Protein AF-A0A0M0LRF7-F1 (afdb_monomer)

Organism: NCBI:txid1460289

Mean predicted aligned error: 13.5 Å

Secondary structure (DSSP, 8-state):
--PPP---HHHHHHHHHHS-B-TT-PBP---S--GGGHHHHHHHHHHHHHHHT-SHHHHHHSEEE-TTSPEEES-HHHHHHHHTT------SSSPPPPHHHHHHHHHHHHHSTTSTTTTPPPPPS---S--TTTTTTEEE-HHHHHHHHHHHHHHHHHHHTTSTTHHHHHHHHTT-HHHHHHHHHHHHHH--HHHHHHHHHHHHHHHHH-SPSSS---HHHHHHHHHHHHHHHHTS-GGGSPPHHHHHHHHHHHHHH-TTTHHHHHHHHHHS---SHHHHHHHHHHHHHHHHHHHHHHHHHHHHT-TTSHHHHSGGG--TT-HHHHHHHHTT----TTSHHHHHHHHHTTS--------------

Radius of gyration: 31.42 Å; Cα contacts (8 Å, |Δi|>4): 377; chains: 1; bounding box: 63×80×74 Å

Structure (mmCIF, N/CA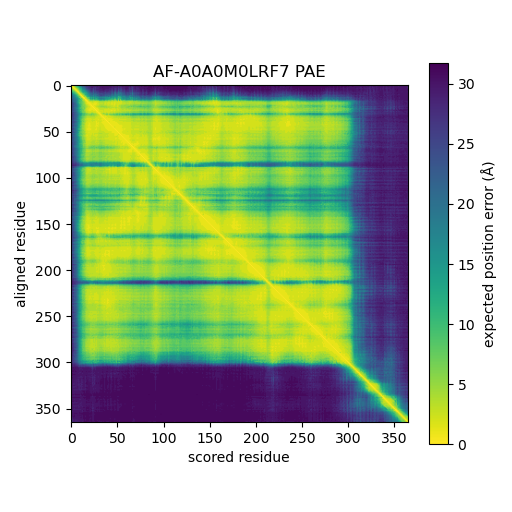/C/O backbone):
data_AF-A0A0M0LRF7-F1
#
_entry.id   AF-A0A0M0LRF7-F1
#
loop_
_atom_site.group_PDB
_atom_site.id
_atom_site.type_symbol
_atom_site.label_atom_id
_atom_site.label_alt_id
_atom_site.label_comp_id
_atom_site.label_asym_id
_atom_site.label_entity_id
_atom_site.label_seq_id
_atom_site.pdbx_PDB_ins_code
_atom_site.Cartn_x
_atom_site.Cartn_y
_atom_site.Cartn_z
_atom_site.occupancy
_atom_site.B_iso_or_equiv
_atom_site.auth_seq_id
_atom_site.auth_comp_id
_atom_site.auth_asym_id
_atom_site.auth_atom_id
_atom_site.pdbx_PDB_model_num
ATOM 1 N N . MET A 1 1 ? -5.390 -47.519 18.489 1.00 36.53 1 MET A N 1
ATOM 2 C CA . MET A 1 1 ? -4.456 -46.490 17.992 1.00 36.53 1 MET A CA 1
ATOM 3 C C . MET A 1 1 ? -5.024 -46.000 16.682 1.00 36.53 1 MET A C 1
ATOM 5 O O . MET A 1 1 ? -4.930 -46.719 15.700 1.00 36.53 1 MET A O 1
ATOM 9 N N . SER A 1 2 ? -5.689 -44.852 16.713 1.00 32.16 2 SER A N 1
ATOM 10 C CA . SER A 1 2 ? -6.205 -44.188 15.519 1.00 32.16 2 SER A CA 1
ATOM 11 C C . SER A 1 2 ? -5.538 -42.824 15.482 1.00 32.16 2 SER A C 1
ATOM 13 O O . SER A 1 2 ? -5.653 -42.061 16.440 1.00 32.16 2 SER A O 1
ATOM 15 N N . THR A 1 3 ? -4.748 -42.586 14.446 1.00 32.81 3 THR A N 1
ATOM 16 C CA . THR A 1 3 ? -4.145 -41.288 14.146 1.00 32.81 3 THR A CA 1
ATOM 17 C C . THR A 1 3 ? -5.253 -40.303 13.770 1.00 32.81 3 THR A C 1
ATOM 19 O O . THR A 1 3 ? -6.158 -40.700 13.036 1.00 32.81 3 THR A O 1
ATOM 22 N N . PRO A 1 4 ? -5.233 -39.056 14.266 1.00 44.09 4 PRO A N 1
ATOM 23 C CA . PRO A 1 4 ? -6.126 -38.028 13.759 1.00 44.09 4 PRO A CA 1
ATOM 24 C C . PRO A 1 4 ? -5.604 -37.571 12.393 1.00 44.09 4 PRO A C 1
ATOM 26 O O . PRO A 1 4 ? -4.437 -37.201 12.271 1.00 44.09 4 PRO A O 1
ATOM 29 N N . ASP A 1 5 ? -6.460 -37.652 11.377 1.00 37.06 5 ASP A N 1
ATOM 30 C CA . ASP A 1 5 ? -6.198 -37.059 10.071 1.00 37.06 5 ASP A CA 1
ATOM 31 C C . ASP A 1 5 ? -6.170 -35.531 10.202 1.00 37.06 5 ASP A C 1
ATOM 33 O O . ASP A 1 5 ? -7.051 -34.908 10.799 1.00 37.06 5 ASP A O 1
ATOM 37 N N . ASP A 1 6 ? -5.092 -34.969 9.671 1.00 44.62 6 ASP A N 1
ATOM 38 C CA . ASP A 1 6 ? -4.677 -33.576 9.735 1.00 44.62 6 ASP A CA 1
ATOM 39 C C . ASP A 1 6 ? -5.496 -32.746 8.727 1.00 44.62 6 ASP A C 1
ATOM 41 O O . ASP A 1 6 ? -5.231 -32.748 7.522 1.00 44.62 6 ASP A O 1
ATOM 45 N N . ASP A 1 7 ? -6.530 -32.051 9.204 1.00 41.06 7 ASP A N 1
ATOM 46 C CA . ASP A 1 7 ? -7.313 -31.080 8.424 1.00 41.06 7 ASP A CA 1
ATOM 47 C C . ASP A 1 7 ? -6.565 -29.731 8.337 1.00 41.06 7 ASP A C 1
ATOM 49 O O . ASP A 1 7 ? -7.013 -28.702 8.840 1.00 41.06 7 ASP A O 1
ATOM 53 N N . SER A 1 8 ? -5.360 -29.730 7.751 1.00 45.16 8 SER A N 1
ATOM 54 C CA . SER A 1 8 ? -4.481 -28.544 7.710 1.00 45.16 8 SER A CA 1
ATOM 55 C C . SER A 1 8 ? -4.704 -27.630 6.492 1.00 45.16 8 SER A C 1
ATOM 57 O O . SER A 1 8 ? -4.116 -26.555 6.400 1.00 45.16 8 SER A O 1
ATOM 59 N N . THR A 1 9 ? -5.558 -28.010 5.536 1.00 40.88 9 THR A N 1
ATOM 60 C CA . THR A 1 9 ? -5.618 -27.331 4.220 1.00 40.88 9 THR A CA 1
ATOM 61 C C . THR A 1 9 ? -6.491 -26.067 4.180 1.00 40.88 9 THR A C 1
ATOM 63 O O . THR A 1 9 ? -6.291 -25.193 3.327 1.00 40.88 9 THR A O 1
ATOM 66 N N . LEU A 1 10 ? -7.431 -25.911 5.119 1.00 36.12 10 LEU A N 1
ATOM 67 C CA . LEU A 1 10 ? -8.274 -24.709 5.231 1.00 36.12 10 LEU A CA 1
ATOM 68 C C . LEU A 1 10 ? -7.557 -23.541 5.927 1.00 36.12 10 LEU A C 1
ATOM 70 O O . LEU A 1 10 ? -7.828 -22.378 5.619 1.00 36.12 10 LEU A O 1
ATOM 74 N N . SER A 1 11 ? -6.618 -23.840 6.824 1.00 44.84 11 SER A N 1
ATOM 75 C CA . SER A 1 11 ? -5.846 -22.852 7.587 1.00 44.84 11 SER A CA 1
ATOM 76 C C . SER A 1 11 ? -4.846 -22.112 6.696 1.00 44.84 11 SER A C 1
ATOM 78 O O . SER A 1 11 ? -4.829 -20.879 6.672 1.00 44.84 11 SER A O 1
ATOM 80 N N . ASP A 1 12 ? -4.088 -22.850 5.881 1.00 42.53 12 ASP A N 1
ATOM 81 C CA . ASP A 1 12 ? -3.026 -22.285 5.040 1.00 42.53 12 ASP A CA 1
ATOM 82 C C . ASP A 1 12 ? -3.573 -21.325 3.972 1.00 42.53 12 ASP A C 1
ATOM 84 O O . ASP A 1 12 ? -3.010 -20.260 3.726 1.00 42.53 12 ASP A O 1
ATOM 88 N N . THR A 1 13 ? -4.748 -21.618 3.401 1.00 53.75 13 THR A N 1
ATOM 89 C CA . THR A 1 13 ? -5.369 -20.760 2.374 1.00 53.75 13 THR A CA 1
ATOM 90 C C . THR A 1 13 ? -5.974 -19.463 2.919 1.00 53.75 13 THR A C 1
ATOM 92 O O . THR A 1 13 ? -6.156 -18.506 2.156 1.00 53.75 13 THR A O 1
ATOM 95 N N . ILE A 1 14 ? -6.317 -19.399 4.210 1.00 55.66 14 ILE A N 1
ATOM 96 C CA . ILE A 1 14 ? -6.789 -18.168 4.864 1.00 55.66 14 ILE A CA 1
ATOM 97 C C . ILE A 1 14 ? -5.596 -17.326 5.331 1.00 55.66 14 ILE A C 1
ATOM 99 O O . ILE A 1 14 ? -5.621 -16.107 5.146 1.00 55.66 14 ILE A O 1
ATOM 103 N N . ILE A 1 15 ? -4.546 -17.961 5.861 1.00 59.47 15 ILE A N 1
ATOM 104 C CA . ILE A 1 15 ? -3.306 -17.298 6.297 1.00 59.47 15 ILE A CA 1
ATOM 105 C C . ILE A 1 15 ? -2.589 -16.656 5.097 1.00 59.47 15 ILE A C 1
ATOM 107 O O . ILE A 1 15 ? -2.239 -15.475 5.150 1.00 59.47 15 ILE A O 1
ATOM 111 N N . ASP A 1 16 ? -2.506 -17.353 3.960 1.00 61.47 16 ASP A N 1
ATOM 112 C CA . ASP A 1 16 ? -1.928 -16.811 2.719 1.00 61.47 16 ASP A CA 1
ATOM 113 C C . ASP A 1 16 ? -2.657 -15.563 2.202 1.00 61.47 16 ASP A C 1
ATOM 115 O O . ASP A 1 16 ? -2.060 -14.690 1.565 1.00 61.47 16 ASP A O 1
ATOM 119 N N . LYS A 1 17 ? -3.964 -15.435 2.471 1.00 78.94 17 LYS A N 1
ATOM 120 C CA . LYS A 1 17 ? -4.739 -14.253 2.058 1.00 78.94 17 LYS A CA 1
ATOM 121 C C . LYS A 1 17 ? -4.426 -13.023 2.897 1.00 78.94 17 LYS A C 1
ATOM 123 O O . LYS A 1 17 ? -4.680 -11.919 2.417 1.00 78.94 17 LYS A O 1
ATOM 128 N N . LEU A 1 18 ? -3.914 -13.202 4.112 1.00 89.75 18 LEU A N 1
ATOM 129 C CA . LEU A 1 18 ? -3.567 -12.112 5.017 1.00 89.75 18 LEU A CA 1
ATOM 130 C C . LEU A 1 18 ? -2.113 -11.667 4.856 1.00 89.75 18 LEU A C 1
ATOM 132 O O . LEU A 1 18 ? -1.822 -10.520 5.153 1.00 89.75 18 LEU A O 1
ATOM 136 N N . ALA A 1 19 ? -1.218 -12.506 4.330 1.00 92.56 19 ALA A N 1
ATOM 137 C CA . ALA A 1 19 ? 0.182 -12.145 4.118 1.00 92.56 19 ALA A CA 1
ATOM 138 C C . ALA A 1 19 ? 0.346 -11.050 3.033 1.00 92.56 19 ALA A C 1
ATOM 140 O O . ALA A 1 19 ? 0.105 -11.311 1.844 1.00 92.56 19 ALA A O 1
ATOM 141 N N . PRO A 1 20 ? 0.784 -9.820 3.381 1.00 94.25 20 PRO A N 1
ATOM 142 C CA . PRO A 1 20 ? 0.866 -8.743 2.404 1.00 94.25 20 PRO A CA 1
ATOM 143 C C . PRO A 1 20 ? 1.934 -8.996 1.339 1.00 94.25 20 PRO A C 1
ATOM 145 O O . PRO A 1 20 ? 3.109 -9.238 1.617 1.00 94.25 20 PRO A O 1
ATOM 148 N N . THR A 1 21 ? 1.511 -8.906 0.080 1.00 94.38 21 THR A N 1
ATOM 149 C CA . THR A 1 21 ? 2.354 -9.116 -1.102 1.00 94.38 21 THR A CA 1
ATOM 150 C C . THR A 1 21 ? 2.146 -8.013 -2.135 1.00 94.38 21 THR A C 1
ATOM 152 O O . THR A 1 21 ? 1.073 -7.400 -2.254 1.00 94.38 21 THR A O 1
ATOM 155 N N . THR A 1 22 ? 3.162 -7.769 -2.957 1.00 89.25 22 THR A N 1
ATOM 156 C CA . THR A 1 22 ? 3.016 -6.915 -4.141 1.00 89.25 22 THR A CA 1
ATOM 157 C C . THR A 1 22 ? 2.097 -7.542 -5.186 1.00 89.25 22 THR A C 1
ATOM 159 O O . THR A 1 22 ? 1.671 -8.689 -5.056 1.00 89.25 22 THR A O 1
ATOM 162 N N . ALA A 1 23 ? 1.746 -6.781 -6.227 1.00 84.88 23 ALA A N 1
ATOM 163 C CA . ALA A 1 23 ? 0.943 -7.303 -7.337 1.00 84.88 23 ALA A CA 1
ATOM 164 C C . ALA A 1 23 ? 1.600 -8.528 -8.003 1.00 84.88 23 ALA A C 1
ATOM 166 O O . ALA A 1 23 ? 0.898 -9.461 -8.375 1.00 84.88 23 ALA A O 1
ATOM 167 N N . ASP A 1 24 ? 2.935 -8.557 -8.039 1.00 82.94 24 ASP A N 1
ATOM 168 C CA . ASP A 1 24 ? 3.738 -9.650 -8.599 1.00 82.94 24 ASP A CA 1
ATOM 169 C C . ASP A 1 24 ? 3.970 -10.810 -7.604 1.00 82.94 24 ASP A C 1
ATOM 171 O O . ASP A 1 24 ? 4.806 -11.676 -7.844 1.00 82.94 24 ASP A O 1
ATOM 175 N N . GLY A 1 25 ? 3.295 -10.808 -6.447 1.00 85.88 25 GLY A N 1
ATOM 176 C CA . GLY A 1 25 ? 3.395 -11.869 -5.439 1.00 85.88 25 GLY A CA 1
ATOM 177 C C . GLY A 1 25 ? 4.657 -11.829 -4.574 1.00 85.88 25 GLY A C 1
ATOM 178 O O . GLY A 1 25 ? 4.902 -12.759 -3.814 1.00 85.88 25 GLY A O 1
ATOM 179 N N 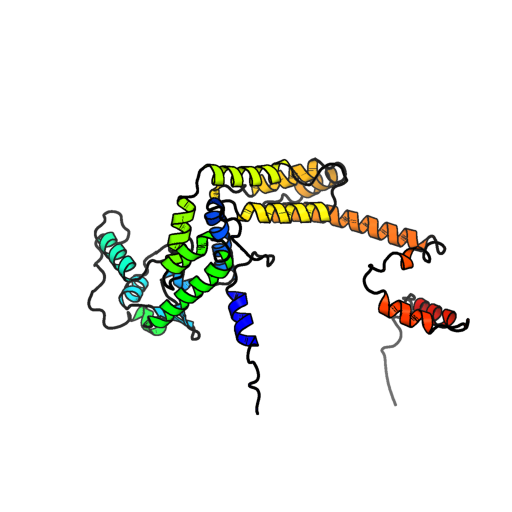. THR A 1 26 ? 5.468 -10.767 -4.643 1.00 89.50 26 THR A N 1
ATOM 180 C CA . THR A 1 26 ? 6.629 -10.637 -3.749 1.00 89.50 26 THR A CA 1
ATOM 181 C C . THR A 1 26 ? 6.152 -10.314 -2.330 1.00 89.50 26 THR A C 1
ATOM 183 O O . THR A 1 26 ? 5.433 -9.323 -2.176 1.00 89.50 26 THR A O 1
ATOM 186 N N . PRO A 1 27 ? 6.560 -11.075 -1.298 1.00 92.06 27 PRO A N 1
ATOM 187 C CA . PRO A 1 27 ? 6.248 -10.747 0.090 1.00 92.06 27 PRO A CA 1
ATOM 188 C C . PRO A 1 27 ? 6.762 -9.361 0.475 1.00 92.06 27 PRO A C 1
ATOM 190 O O . PRO A 1 27 ? 7.884 -8.985 0.125 1.00 92.06 27 PRO A O 1
ATOM 193 N N . LEU A 1 28 ? 5.938 -8.603 1.194 1.00 92.94 28 LEU A N 1
ATOM 194 C CA . LEU A 1 28 ? 6.372 -7.387 1.868 1.00 92.94 28 LEU A CA 1
ATOM 195 C C . LEU A 1 28 ? 6.976 -7.797 3.208 1.00 92.94 28 LEU A C 1
ATOM 197 O O . LEU A 1 28 ? 6.325 -8.477 3.994 1.00 92.94 28 LEU A O 1
ATOM 201 N N . VAL A 1 29 ? 8.229 -7.422 3.450 1.00 91.56 29 VAL A N 1
ATOM 202 C CA . VAL A 1 29 ? 8.936 -7.748 4.691 1.00 91.56 29 VAL A CA 1
ATOM 203 C C . VAL A 1 29 ? 9.775 -6.552 5.111 1.00 91.56 29 VAL A C 1
ATOM 205 O O . VAL A 1 29 ? 10.585 -6.051 4.332 1.00 91.56 29 VAL A O 1
ATOM 208 N N . TRP A 1 30 ? 9.613 -6.132 6.359 1.00 91.88 30 TRP A N 1
ATOM 209 C CA . TRP A 1 30 ? 10.532 -5.231 7.032 1.00 91.88 30 TRP A CA 1
ATOM 210 C C . TRP A 1 30 ? 11.592 -6.070 7.750 1.00 91.88 30 TRP A C 1
ATOM 212 O O . TRP A 1 30 ? 11.313 -6.692 8.768 1.00 91.88 30 TRP A O 1
ATOM 222 N N . SER A 1 31 ? 12.796 -6.148 7.179 1.00 81.88 31 SER A N 1
ATOM 223 C CA . SER A 1 31 ? 13.903 -6.965 7.713 1.00 81.88 31 SER A CA 1
ATOM 224 C C . SER A 1 31 ? 15.150 -6.161 8.074 1.00 81.88 31 SER A C 1
ATOM 226 O O . SER A 1 31 ? 16.167 -6.734 8.440 1.00 81.88 31 SER A O 1
ATOM 228 N N . SER A 1 32 ? 15.129 -4.848 7.862 1.00 80.00 32 SER A N 1
ATOM 229 C CA . SER A 1 32 ? 16.321 -3.999 7.929 1.00 80.00 32 SER A CA 1
ATOM 230 C C . SER A 1 32 ? 16.484 -3.251 9.249 1.00 80.00 32 SER A C 1
ATOM 232 O O . SER A 1 32 ? 17.459 -2.518 9.370 1.00 80.00 32 SER A O 1
ATOM 234 N N . ASP A 1 33 ? 15.479 -3.285 10.133 1.00 83.50 33 ASP A N 1
ATOM 235 C CA . ASP A 1 33 ? 15.333 -2.427 11.327 1.00 83.50 33 ASP A CA 1
ATOM 236 C C . ASP A 1 33 ? 15.383 -0.901 11.064 1.00 83.50 33 ASP A C 1
ATOM 238 O O . ASP A 1 33 ? 15.134 -0.094 11.952 1.00 83.50 33 ASP A O 1
ATOM 242 N N . ASN A 1 34 ? 15.632 -0.471 9.824 1.00 90.31 34 ASN A N 1
ATOM 243 C CA . ASN A 1 34 ? 15.572 0.926 9.415 1.00 90.31 34 ASN A CA 1
ATOM 244 C C . ASN A 1 34 ? 14.121 1.443 9.430 1.00 90.31 34 ASN A C 1
ATOM 246 O O . ASN A 1 34 ? 13.292 1.047 8.602 1.00 90.31 34 ASN A O 1
ATOM 250 N N . GLU A 1 35 ? 13.838 2.364 10.350 1.00 91.69 35 GLU A N 1
ATOM 251 C CA . GLU A 1 35 ? 12.526 2.990 10.550 1.00 91.69 35 GLU A CA 1
ATOM 252 C C . GLU A 1 35 ? 12.068 3.816 9.340 1.00 91.69 35 GLU A C 1
ATOM 254 O O . GLU A 1 35 ? 10.870 3.936 9.090 1.00 91.69 35 GLU A O 1
ATOM 259 N N . ALA A 1 36 ? 12.997 4.347 8.535 1.00 93.25 36 ALA A N 1
ATOM 260 C CA . ALA A 1 36 ? 12.664 5.126 7.343 1.00 93.25 36 ALA A CA 1
ATOM 261 C C . ALA A 1 36 ? 11.994 4.282 6.241 1.00 93.25 36 ALA A C 1
ATOM 263 O O . ALA A 1 36 ? 11.383 4.849 5.336 1.00 93.25 36 ALA A O 1
ATOM 264 N N . HIS A 1 37 ? 12.061 2.946 6.323 1.00 94.00 37 HIS A N 1
ATOM 265 C CA . HIS A 1 37 ? 11.329 2.049 5.423 1.00 94.00 37 HIS A CA 1
ATOM 266 C C . HIS A 1 37 ? 9.840 1.915 5.771 1.00 94.00 37 HIS A C 1
ATOM 268 O O . HIS A 1 37 ? 9.049 1.534 4.906 1.00 94.00 37 HIS A O 1
ATOM 274 N N . LEU A 1 38 ? 9.445 2.204 7.018 1.00 94.00 38 LEU A N 1
ATOM 275 C CA . LEU A 1 38 ? 8.108 1.894 7.529 1.00 94.00 38 LEU A CA 1
ATOM 276 C C . LEU A 1 38 ? 7.002 2.603 6.745 1.00 94.00 38 LEU A C 1
ATOM 278 O O . LEU A 1 38 ? 6.048 1.949 6.336 1.00 94.00 38 LEU A O 1
ATOM 282 N N . ASP A 1 39 ? 7.143 3.902 6.470 1.00 93.25 39 ASP A N 1
ATOM 283 C CA . ASP A 1 39 ? 6.139 4.666 5.713 1.00 93.25 39 ASP A CA 1
ATOM 284 C C . ASP A 1 39 ? 5.938 4.106 4.295 1.00 93.25 39 ASP A C 1
ATOM 286 O O . ASP A 1 39 ? 4.805 3.953 3.831 1.00 93.25 39 ASP A O 1
ATOM 290 N N . GLY A 1 40 ? 7.033 3.754 3.613 1.00 94.00 40 GLY A N 1
ATOM 291 C CA . GLY A 1 40 ? 6.978 3.148 2.283 1.00 94.00 40 GLY A CA 1
ATOM 292 C C . GLY A 1 40 ? 6.300 1.775 2.293 1.00 94.00 40 GLY A C 1
ATOM 293 O O . GLY A 1 40 ? 5.434 1.502 1.457 1.00 94.00 40 GLY A O 1
ATOM 294 N N . LEU A 1 41 ? 6.645 0.928 3.266 1.00 95.12 41 LEU A N 1
ATOM 295 C CA . LEU A 1 41 ? 6.069 -0.410 3.410 1.00 95.12 41 LEU A CA 1
ATOM 296 C C . LEU A 1 41 ? 4.595 -0.365 3.818 1.00 95.12 41 LEU A C 1
ATOM 298 O O . LEU A 1 41 ? 3.787 -1.094 3.244 1.00 95.12 41 LEU A O 1
ATOM 302 N N . LEU A 1 42 ? 4.216 0.516 4.748 1.00 95.69 42 LEU A N 1
ATOM 303 C CA . LEU A 1 42 ? 2.822 0.734 5.138 1.00 95.69 42 LEU A CA 1
ATOM 304 C C . LEU A 1 42 ? 1.974 1.148 3.934 1.00 95.69 42 LEU A C 1
ATOM 306 O O . LEU A 1 42 ? 0.877 0.619 3.754 1.00 95.69 42 LEU A O 1
ATOM 310 N N . PHE A 1 43 ? 2.486 2.030 3.074 1.00 95.12 43 PHE A N 1
ATOM 311 C CA . PHE A 1 43 ? 1.799 2.398 1.837 1.00 95.12 43 PHE A CA 1
ATOM 312 C C . PHE A 1 43 ? 1.539 1.181 0.928 1.00 95.12 43 PHE A C 1
ATOM 314 O O . PHE A 1 43 ? 0.426 0.992 0.427 1.00 95.12 43 PHE A O 1
ATOM 321 N N . GLU A 1 44 ? 2.529 0.301 0.750 1.00 95.06 44 GLU A N 1
ATOM 322 C CA . GLU A 1 44 ? 2.366 -0.919 -0.056 1.00 95.06 44 GLU A CA 1
ATOM 323 C C . GLU A 1 44 ? 1.397 -1.930 0.578 1.00 95.06 44 GLU A C 1
ATOM 325 O O . GLU A 1 44 ? 0.589 -2.540 -0.133 1.00 95.06 44 GLU A O 1
ATOM 330 N N . VAL A 1 45 ? 1.407 -2.062 1.908 1.00 95.94 45 VAL A N 1
ATOM 331 C CA . VAL A 1 45 ? 0.424 -2.857 2.663 1.00 95.94 45 VAL A CA 1
ATOM 332 C C . VAL A 1 45 ? -0.993 -2.311 2.446 1.00 95.94 45 VAL A C 1
ATOM 334 O O . VAL A 1 45 ? -1.912 -3.071 2.134 1.00 95.94 45 VAL A O 1
ATOM 337 N N . GLY A 1 46 ? -1.175 -0.989 2.493 1.00 95.12 46 GLY A N 1
ATOM 338 C CA . GLY A 1 46 ? -2.453 -0.341 2.189 1.00 95.12 46 GLY A CA 1
ATOM 339 C C . GLY A 1 46 ? -2.957 -0.655 0.775 1.00 95.12 46 GLY A C 1
ATOM 340 O O . GLY A 1 46 ? -4.139 -0.964 0.580 1.00 95.12 46 GLY A O 1
ATOM 341 N N . LYS A 1 47 ? -2.064 -0.660 -0.227 1.00 94.62 47 LYS A N 1
ATOM 342 C CA . LYS A 1 47 ? -2.400 -1.083 -1.601 1.00 94.62 47 LYS A CA 1
ATOM 343 C C . LYS A 1 47 ? -2.787 -2.557 -1.675 1.00 94.62 47 LYS A C 1
ATOM 345 O O . LYS A 1 47 ? -3.693 -2.902 -2.435 1.00 94.62 47 LYS A O 1
ATOM 350 N N . PHE A 1 48 ? -2.123 -3.427 -0.916 1.00 95.56 48 PHE A N 1
ATOM 351 C CA . PHE A 1 48 ? -2.489 -4.839 -0.818 1.00 95.56 48 PHE A CA 1
ATOM 352 C C . PHE A 1 48 ? -3.901 -5.021 -0.243 1.00 95.56 48 PHE A C 1
ATOM 354 O O . PHE A 1 48 ? -4.720 -5.692 -0.874 1.00 95.56 48 PHE A O 1
ATOM 361 N N . TYR A 1 49 ? -4.235 -4.353 0.864 1.00 95.69 49 TYR A N 1
ATOM 362 C CA . TYR A 1 49 ? -5.579 -4.420 1.451 1.00 95.69 49 TYR A CA 1
ATOM 363 C C . TYR A 1 49 ? -6.660 -3.925 0.494 1.00 95.69 49 TYR A C 1
ATOM 365 O O . TYR A 1 49 ? -7.682 -4.590 0.336 1.00 95.69 49 TYR A O 1
ATOM 373 N N . LYS A 1 50 ? -6.409 -2.819 -0.220 1.00 93.44 50 LYS A N 1
ATOM 374 C CA . LYS A 1 50 ? -7.318 -2.307 -1.261 1.00 93.44 50 LYS A CA 1
ATOM 375 C C . LYS A 1 50 ? -7.510 -3.325 -2.396 1.00 93.44 50 LYS A C 1
ATOM 377 O O . LYS A 1 50 ? -8.643 -3.617 -2.760 1.00 93.44 50 LYS A O 1
ATOM 382 N N . ARG A 1 51 ? -6.426 -3.922 -2.911 1.00 93.00 51 ARG A N 1
ATOM 383 C CA . ARG A 1 51 ? -6.462 -4.953 -3.974 1.00 93.00 51 ARG A CA 1
ATOM 384 C C . ARG A 1 51 ? -7.231 -6.211 -3.575 1.00 93.00 51 ARG A C 1
ATOM 386 O O . ARG A 1 51 ? -7.867 -6.824 -4.424 1.00 93.00 51 ARG A O 1
ATOM 393 N N . LYS A 1 52 ? -7.123 -6.625 -2.313 1.00 91.88 52 LYS A N 1
ATOM 394 C CA . LYS A 1 52 ? -7.761 -7.843 -1.795 1.00 91.88 52 LYS A CA 1
ATOM 395 C C . LYS A 1 52 ? -9.134 -7.591 -1.162 1.00 91.88 52 LYS A C 1
ATOM 397 O O . LYS A 1 52 ? -9.800 -8.553 -0.800 1.00 91.88 52 LYS A O 1
ATOM 402 N N . GLY A 1 53 ? -9.559 -6.333 -1.031 1.00 90.44 53 GLY A N 1
ATOM 403 C CA . GLY A 1 53 ? -10.811 -5.969 -0.364 1.00 90.44 53 GLY A CA 1
ATOM 404 C C . GLY A 1 53 ? -10.808 -6.227 1.148 1.00 90.44 53 GLY A C 1
ATOM 405 O O . GLY A 1 53 ? -11.874 -6.353 1.742 1.00 90.44 53 GLY A O 1
ATOM 406 N N . LEU A 1 54 ? -9.633 -6.305 1.778 1.00 93.12 54 LEU A N 1
ATOM 407 C CA . LEU A 1 54 ? -9.485 -6.631 3.200 1.00 93.12 54 LEU A CA 1
ATOM 408 C C . LEU A 1 54 ? -9.661 -5.393 4.079 1.00 93.12 54 LEU A C 1
ATOM 410 O O . LEU A 1 54 ? -9.249 -4.298 3.682 1.00 93.12 54 LEU A O 1
ATOM 414 N N . PHE A 1 55 ? -10.257 -5.573 5.262 1.00 95.06 55 PHE A N 1
ATOM 415 C CA . PHE A 1 55 ? -10.373 -4.565 6.328 1.00 95.06 55 PHE A CA 1
ATOM 416 C C . PHE A 1 55 ? -11.033 -3.237 5.905 1.00 95.06 55 PHE A C 1
ATOM 418 O O . PHE A 1 55 ? -10.951 -2.233 6.608 1.00 95.06 55 PHE A O 1
ATOM 425 N N . GLN A 1 56 ? -11.702 -3.188 4.746 1.00 93.06 56 GLN A N 1
ATOM 426 C CA . GLN A 1 56 ? -12.236 -1.937 4.192 1.00 93.06 56 GLN A CA 1
ATOM 427 C C . GLN A 1 56 ? -13.323 -1.342 5.089 1.00 93.06 56 GLN A C 1
ATOM 429 O O . GLN A 1 56 ? -13.373 -0.128 5.277 1.00 93.06 56 GLN A O 1
ATOM 434 N N . ALA A 1 57 ? -14.188 -2.195 5.639 1.00 93.00 57 ALA A N 1
ATOM 435 C CA . ALA A 1 57 ? -15.209 -1.782 6.590 1.00 93.00 57 ALA A CA 1
ATOM 436 C C . ALA A 1 57 ? -14.597 -1.348 7.928 1.00 93.00 57 ALA A C 1
ATOM 438 O O . ALA A 1 57 ? -15.026 -0.339 8.484 1.00 93.00 57 ALA A O 1
ATOM 439 N N . PHE A 1 58 ? -13.548 -2.043 8.374 1.00 95.12 58 PHE A N 1
ATOM 440 C CA . PHE A 1 58 ? -12.834 -1.723 9.604 1.00 95.12 58 PHE A CA 1
ATOM 441 C C . PHE A 1 58 ? -12.205 -0.331 9.516 1.00 95.12 58 PHE A C 1
ATOM 443 O O . PHE A 1 58 ? -12.503 0.542 10.323 1.00 95.12 58 PHE A O 1
ATOM 450 N N . PHE A 1 59 ? -11.456 -0.045 8.448 1.00 95.00 59 PHE A N 1
ATOM 451 C CA . PHE A 1 59 ? -10.852 1.276 8.274 1.00 95.00 59 PHE A CA 1
ATOM 452 C C . PHE A 1 59 ? -11.865 2.395 8.048 1.00 95.00 59 PHE A C 1
ATOM 454 O O . PHE A 1 59 ? -11.578 3.525 8.421 1.00 95.00 59 PHE A O 1
ATOM 461 N N . LYS A 1 60 ? -13.023 2.127 7.432 1.00 91.75 60 LYS A N 1
ATOM 462 C CA . LYS A 1 60 ? -14.027 3.166 7.148 1.00 91.75 60 LYS A CA 1
ATOM 463 C C . LYS A 1 60 ? -14.940 3.464 8.333 1.00 91.75 60 LYS A C 1
ATOM 465 O O . LYS A 1 60 ? -15.287 4.620 8.540 1.00 91.75 60 LYS A O 1
ATOM 470 N N . ASN A 1 61 ? -15.337 2.433 9.076 1.00 90.38 61 ASN A N 1
ATOM 471 C CA . ASN A 1 61 ? -16.426 2.508 10.051 1.00 90.38 61 ASN A CA 1
ATOM 472 C C . ASN A 1 61 ? -16.099 1.874 11.410 1.00 90.38 61 ASN A C 1
ATOM 474 O O . ASN A 1 61 ? -16.983 1.857 12.259 1.00 90.38 61 ASN A O 1
ATOM 478 N N . HIS A 1 62 ? -14.888 1.341 11.606 1.00 93.19 62 HIS A N 1
ATOM 479 C CA . HIS A 1 62 ? -14.519 0.536 12.777 1.00 93.19 62 HIS A CA 1
ATOM 480 C C . HIS A 1 62 ? -15.487 -0.645 12.983 1.00 93.19 62 HIS A C 1
ATOM 482 O O . HIS A 1 62 ? -16.071 -0.848 14.043 1.00 93.19 62 HIS A O 1
ATOM 488 N N . ALA A 1 63 ? -15.726 -1.380 11.894 1.00 94.31 63 ALA A N 1
ATOM 489 C CA . ALA A 1 63 ? -16.755 -2.406 11.799 1.00 94.31 63 ALA A CA 1
ATOM 490 C C . ALA A 1 63 ? -16.270 -3.623 10.993 1.00 94.31 63 ALA A C 1
ATOM 492 O O . ALA A 1 63 ? -15.405 -3.493 10.125 1.00 94.31 63 ALA A O 1
ATOM 493 N N . ALA A 1 64 ? -16.866 -4.791 11.222 1.00 96.44 64 ALA A N 1
ATOM 494 C CA . ALA A 1 64 ? -16.495 -6.043 10.559 1.00 96.44 64 ALA A CA 1
ATOM 495 C C . ALA A 1 64 ? -17.597 -6.533 9.611 1.00 96.44 64 ALA A C 1
ATOM 497 O O . ALA A 1 64 ? -18.783 -6.432 9.915 1.00 96.44 64 ALA A O 1
ATOM 498 N N . VAL A 1 65 ? -17.230 -7.080 8.449 1.00 94.31 65 VAL A N 1
ATOM 499 C CA . VAL A 1 65 ? -18.204 -7.695 7.530 1.00 94.31 65 VAL A CA 1
ATOM 500 C C . VAL A 1 65 ? -18.376 -9.161 7.902 1.00 94.31 65 VAL A C 1
ATOM 502 O O . VAL A 1 65 ? -17.414 -9.925 7.903 1.00 94.31 65 VAL A O 1
ATOM 505 N N . LEU A 1 66 ? -19.609 -9.561 8.190 1.00 93.00 66 LEU A N 1
ATOM 506 C CA . LEU A 1 66 ? -19.956 -10.939 8.507 1.00 93.00 66 LEU A CA 1
ATOM 507 C C . LEU A 1 66 ? -20.178 -11.767 7.235 1.00 93.00 66 LEU A C 1
ATOM 509 O O . LEU A 1 66 ? -20.483 -11.241 6.163 1.00 93.00 66 LEU A O 1
ATOM 513 N N . SER A 1 67 ? -20.104 -13.092 7.365 1.00 88.81 67 SER A N 1
ATOM 514 C CA . SER A 1 67 ? -20.326 -14.038 6.258 1.00 88.81 67 SER A CA 1
ATOM 515 C C . SER A 1 67 ? -21.718 -13.935 5.623 1.00 88.81 67 SER A C 1
ATOM 517 O O . SER A 1 67 ? -21.887 -14.243 4.448 1.00 88.81 67 SER A O 1
ATOM 519 N N . ASN A 1 68 ? -22.711 -13.457 6.376 1.00 88.00 68 ASN A N 1
ATOM 520 C CA . ASN A 1 68 ? -24.070 -13.198 5.896 1.00 88.00 68 ASN 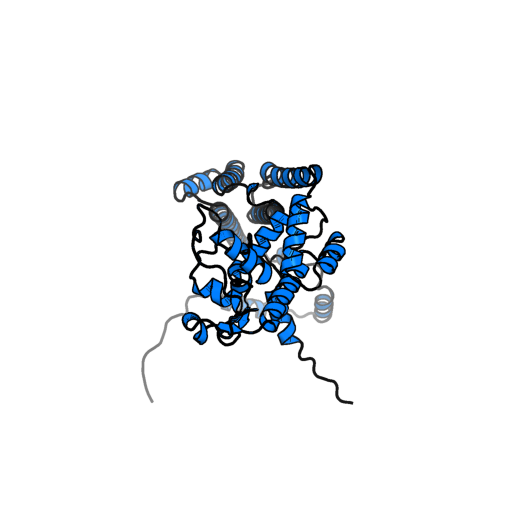A CA 1
ATOM 521 C C . ASN A 1 68 ? -24.220 -11.848 5.159 1.00 88.00 68 ASN A C 1
ATOM 523 O O . ASN A 1 68 ? -25.339 -11.454 4.837 1.00 88.00 68 ASN A O 1
ATOM 527 N N . GLY A 1 69 ? -23.121 -11.118 4.938 1.00 88.56 69 GLY A N 1
ATOM 528 C CA . GLY A 1 69 ? -23.100 -9.815 4.273 1.00 88.56 69 GLY A CA 1
ATOM 529 C C . GLY A 1 69 ? -23.536 -8.636 5.147 1.00 88.56 69 GLY A C 1
ATOM 530 O O . GLY A 1 69 ? -23.510 -7.500 4.674 1.00 88.56 69 GLY A O 1
ATOM 531 N N . LYS A 1 70 ? -23.922 -8.869 6.409 1.00 93.88 70 LYS A N 1
ATOM 532 C CA . LYS A 1 70 ? -24.216 -7.795 7.365 1.00 93.88 70 LYS A CA 1
ATOM 533 C C . LYS A 1 70 ? -22.937 -7.205 7.940 1.00 93.88 70 LYS A C 1
ATOM 535 O O . LYS A 1 70 ? -21.886 -7.844 7.967 1.00 93.88 70 LYS A O 1
ATOM 540 N N . LEU A 1 71 ? -23.057 -5.988 8.446 1.00 94.69 71 LEU A N 1
ATOM 541 C CA . LEU A 1 71 ? -21.989 -5.288 9.132 1.00 94.69 71 LEU A CA 1
ATOM 542 C C . LEU A 1 71 ? -22.133 -5.453 10.650 1.00 94.69 71 LEU A C 1
ATOM 544 O O . LEU A 1 71 ? -23.172 -5.122 11.212 1.00 94.69 71 LEU A O 1
ATOM 548 N N . ALA A 1 72 ? -21.103 -5.955 11.314 1.00 96.25 72 ALA A N 1
ATOM 549 C CA . ALA A 1 72 ? -20.994 -5.957 12.763 1.00 96.25 72 ALA A CA 1
ATOM 550 C C . ALA A 1 72 ? -20.350 -4.656 13.246 1.00 96.25 72 ALA A C 1
ATOM 552 O O . ALA A 1 72 ? -19.289 -4.271 12.752 1.00 96.25 72 ALA A O 1
ATOM 553 N N . VAL A 1 73 ? -20.991 -4.001 14.209 1.00 95.06 73 VAL A N 1
ATOM 554 C CA . VAL A 1 73 ? -20.441 -2.856 14.945 1.00 95.06 73 VAL A CA 1
ATOM 555 C C . VAL A 1 73 ? -20.187 -3.246 16.396 1.00 95.06 73 VAL A C 1
ATOM 557 O O . VAL A 1 73 ? -20.856 -4.130 16.931 1.00 95.06 73 VAL A O 1
ATOM 560 N N . ASP A 1 74 ? -19.241 -2.562 17.019 1.00 93.38 74 ASP A N 1
ATOM 561 C CA . ASP A 1 74 ? -18.836 -2.742 18.412 1.00 93.38 74 ASP A CA 1
ATOM 562 C C . ASP A 1 74 ? -19.828 -2.114 19.399 1.00 93.38 74 ASP A C 1
ATOM 564 O O . ASP A 1 74 ? -20.133 -2.715 20.423 1.00 93.38 74 ASP A O 1
ATOM 568 N N . ALA A 1 75 ? -20.400 -0.954 19.063 1.00 93.06 75 ALA A N 1
ATOM 569 C CA . ALA A 1 75 ? -21.372 -0.266 19.912 1.00 93.06 75 ALA A CA 1
ATOM 570 C C . ALA A 1 75 ? -22.514 0.403 19.122 1.00 93.06 75 ALA A C 1
ATOM 572 O O . ALA A 1 75 ? -22.420 0.659 17.915 1.00 93.06 75 ALA A O 1
ATOM 573 N N . LEU A 1 76 ? -23.619 0.709 19.812 1.00 92.88 76 LEU A N 1
ATOM 574 C CA . LEU A 1 76 ? -24.810 1.328 19.211 1.00 92.88 76 LEU A CA 1
ATOM 575 C C . LEU A 1 76 ? -24.535 2.758 18.727 1.00 92.88 76 LEU A C 1
ATOM 577 O O . LEU A 1 76 ? -25.076 3.189 17.708 1.00 92.88 76 LEU A O 1
ATOM 581 N N . GLU A 1 77 ? -23.650 3.467 19.417 1.00 91.88 77 GLU A N 1
ATOM 582 C CA . GLU A 1 77 ? -23.161 4.796 19.072 1.00 91.88 77 GLU A CA 1
ATOM 583 C C . GLU A 1 77 ? -22.462 4.796 17.710 1.00 91.88 77 GLU A C 1
ATOM 585 O O . GLU A 1 77 ? -22.663 5.712 16.914 1.00 91.88 77 GLU A O 1
ATOM 590 N N . SER A 1 78 ? -21.701 3.742 17.394 1.00 90.00 78 SER A N 1
ATOM 591 C CA . SER A 1 78 ? -21.059 3.592 16.085 1.00 90.00 78 SER A CA 1
ATOM 592 C C . SER A 1 78 ? -22.108 3.520 14.973 1.00 90.00 78 SER A C 1
ATOM 594 O O . SER A 1 78 ? -22.041 4.271 13.996 1.00 90.00 78 SER A O 1
ATOM 596 N N . ALA A 1 79 ? -23.156 2.709 15.162 1.00 90.56 79 ALA A N 1
ATOM 597 C CA . ALA A 1 79 ? -24.274 2.639 14.222 1.00 90.56 79 ALA A CA 1
ATOM 598 C C . ALA A 1 79 ? -25.039 3.970 14.115 1.00 90.56 79 ALA A C 1
ATOM 600 O O . ALA A 1 79 ? -25.438 4.354 13.015 1.00 90.56 79 ALA A O 1
ATOM 601 N N . TYR A 1 80 ? -25.215 4.699 15.221 1.00 89.81 80 TYR A N 1
ATOM 602 C CA . TYR A 1 80 ? -25.823 6.032 15.208 1.00 89.81 80 TYR A CA 1
ATOM 603 C C . TYR A 1 80 ? -25.030 6.998 14.318 1.00 89.81 80 TYR A C 1
ATOM 605 O O . TYR A 1 80 ? -25.588 7.572 13.381 1.00 89.81 80 TYR A O 1
ATOM 613 N N . ILE A 1 81 ? -23.717 7.103 14.536 1.00 88.06 81 ILE A N 1
ATOM 614 C CA . ILE A 1 81 ? -22.826 7.971 13.753 1.00 88.06 81 ILE A CA 1
ATOM 615 C C . ILE A 1 81 ? -22.854 7.574 12.265 1.00 88.06 81 ILE A C 1
ATOM 617 O O . ILE A 1 81 ? -22.909 8.435 11.386 1.00 88.06 81 ILE A O 1
ATOM 621 N N . MET A 1 82 ? -22.891 6.275 11.957 1.00 86.94 82 MET A N 1
ATOM 622 C CA . MET A 1 82 ? -23.028 5.792 10.578 1.00 86.94 82 MET A CA 1
ATOM 623 C C . MET A 1 82 ? -24.364 6.186 9.927 1.00 86.94 82 MET A C 1
ATOM 625 O O . MET A 1 82 ? -24.395 6.494 8.733 1.00 86.94 82 MET A O 1
ATOM 629 N N . SER A 1 83 ? -25.462 6.189 10.690 1.00 84.00 83 SER A N 1
ATOM 630 C CA . SER A 1 83 ? -26.803 6.528 10.186 1.00 84.00 83 SER A CA 1
ATOM 631 C C . SER A 1 83 ? -26.966 8.010 9.840 1.00 84.00 83 SER A C 1
ATOM 633 O O . SER A 1 83 ? -27.680 8.348 8.901 1.00 84.00 83 SER A O 1
ATOM 635 N N . GLU A 1 84 ? -26.210 8.894 10.497 1.00 76.31 84 GLU A N 1
ATOM 636 C CA . GLU A 1 84 ? -26.179 10.337 10.210 1.00 76.31 84 GLU A CA 1
ATOM 637 C C . GLU A 1 84 ? -25.565 10.669 8.831 1.00 76.31 84 GLU A C 1
ATOM 639 O O . GLU A 1 84 ? -25.465 11.844 8.463 1.00 76.31 84 GLU A O 1
ATOM 644 N N . LYS A 1 85 ? -25.141 9.648 8.059 1.00 67.00 85 LYS A N 1
ATOM 645 C CA . LYS A 1 85 ? -24.525 9.759 6.721 1.00 67.00 85 LYS A CA 1
ATOM 646 C C . LYS A 1 85 ? -23.400 10.790 6.695 1.00 67.00 85 LYS A C 1
ATOM 648 O O . LYS A 1 85 ? -23.214 11.526 5.723 1.00 67.00 85 LYS A O 1
ATOM 653 N N . ILE A 1 86 ? -22.654 10.854 7.792 1.00 66.25 86 ILE A N 1
ATOM 654 C CA . ILE A 1 86 ? -21.535 11.770 7.941 1.00 66.25 86 ILE A CA 1
ATOM 655 C C . ILE A 1 86 ? -20.504 11.376 6.897 1.00 66.25 86 ILE A C 1
ATOM 657 O O . ILE A 1 86 ? -20.165 10.201 6.747 1.00 66.25 86 ILE A O 1
ATOM 661 N N . LYS A 1 87 ? -20.004 12.365 6.155 1.00 61.47 87 LYS A N 1
ATOM 662 C CA . LYS A 1 87 ? -18.927 12.163 5.186 1.00 61.47 87 LYS A CA 1
ATOM 663 C C . LYS A 1 87 ? -17.596 11.994 5.927 1.00 61.47 87 LYS A C 1
ATOM 665 O O . LYS A 1 87 ? -16.694 12.821 5.813 1.00 61.47 87 LYS A O 1
ATOM 670 N N . ASP A 1 88 ? -17.489 10.922 6.700 1.00 66.44 88 ASP A N 1
ATOM 671 C CA . ASP A 1 88 ? -16.270 10.509 7.375 1.00 66.44 88 ASP A CA 1
ATOM 672 C C . ASP A 1 88 ? -15.309 9.941 6.327 1.00 66.44 88 ASP A C 1
ATOM 674 O O . ASP A 1 88 ? -15.519 8.877 5.747 1.00 66.44 88 ASP A O 1
ATOM 678 N N . SER A 1 89 ? -14.246 10.693 6.035 1.00 77.75 89 SER A N 1
ATOM 679 C CA . SER A 1 89 ? -13.222 10.295 5.060 1.00 77.75 89 SER A CA 1
ATOM 680 C C . SER A 1 89 ? -12.151 9.429 5.728 1.00 77.75 89 SER A C 1
ATOM 682 O O . SER A 1 89 ? -10.970 9.784 5.733 1.00 77.75 89 SER A O 1
ATOM 684 N N . TYR A 1 90 ? -12.570 8.326 6.351 1.00 89.94 90 TYR A N 1
ATOM 685 C CA . TYR A 1 90 ? -11.649 7.340 6.909 1.00 89.94 90 TYR A CA 1
ATOM 686 C C . TYR A 1 90 ? -11.191 6.342 5.839 1.00 89.94 90 TYR A C 1
ATOM 688 O O . TYR A 1 90 ? -11.906 6.005 4.892 1.00 89.94 90 TYR A O 1
ATOM 696 N N . SER A 1 91 ? -9.944 5.910 5.963 1.00 90.62 91 SER A N 1
ATOM 697 C CA . SER A 1 91 ? -9.233 5.049 5.016 1.00 90.62 91 SER A CA 1
ATOM 698 C C . SER A 1 91 ? -8.123 4.302 5.749 1.00 90.62 91 SER A C 1
ATOM 700 O O . SER A 1 91 ? -7.948 4.495 6.944 1.00 90.62 91 SER A O 1
ATOM 702 N N . PHE A 1 92 ? -7.344 3.461 5.069 1.00 92.44 92 PHE A N 1
ATOM 703 C CA . PHE A 1 92 ? -6.212 2.803 5.725 1.00 92.44 92 PHE A CA 1
ATOM 704 C C . PHE A 1 92 ? -5.264 3.830 6.359 1.00 92.44 92 PHE A C 1
ATOM 706 O O . PHE A 1 92 ? -4.881 3.681 7.511 1.00 92.44 92 PHE A O 1
ATOM 713 N N . GLU A 1 93 ? -4.946 4.897 5.633 1.00 89.81 93 GLU A N 1
ATOM 714 C CA . GLU A 1 93 ? -4.004 5.968 5.965 1.00 89.81 93 GLU A CA 1
ATOM 715 C C . GLU A 1 93 ? -4.495 6.831 7.137 1.00 89.81 93 GLU A C 1
ATOM 717 O O . GLU A 1 93 ? -3.698 7.339 7.923 1.00 89.81 93 GLU A O 1
ATOM 722 N N . LYS A 1 94 ? -5.818 6.930 7.289 1.00 90.50 94 LYS A N 1
ATOM 723 C CA . LYS A 1 94 ? -6.502 7.565 8.416 1.00 90.50 94 LYS A CA 1
ATOM 724 C C . LYS A 1 94 ? -7.658 6.657 8.854 1.00 90.50 94 LYS A C 1
ATOM 726 O O . LYS A 1 94 ? -8.780 6.883 8.394 1.00 90.50 94 LYS A O 1
ATOM 731 N N . PRO A 1 95 ? -7.391 5.606 9.647 1.00 92.81 95 PRO A N 1
ATOM 732 C CA . PRO A 1 95 ? -8.400 4.623 10.011 1.00 92.81 95 PRO A CA 1
ATOM 733 C C . PRO A 1 95 ? -9.455 5.266 10.903 1.00 92.81 95 PRO A C 1
ATOM 735 O O . PRO A 1 95 ? -9.185 6.242 11.608 1.00 92.81 95 PRO A O 1
ATOM 738 N N . CYS A 1 96 ? -10.671 4.739 10.832 1.00 92.25 96 CYS A N 1
ATOM 739 C CA . CYS A 1 96 ? -11.736 5.101 11.748 1.00 92.25 96 CYS A CA 1
ATOM 740 C C . CYS A 1 96 ? -11.292 4.728 13.171 1.00 92.25 96 CYS A C 1
ATOM 742 O O . CYS A 1 96 ? -10.893 3.580 13.372 1.00 92.25 96 CYS A O 1
ATOM 744 N N . PRO A 1 97 ? -11.294 5.673 14.126 1.00 92.19 97 PRO A N 1
ATOM 745 C CA . PRO A 1 97 ? -10.862 5.387 15.484 1.00 92.19 97 PRO A CA 1
ATOM 746 C C . PRO A 1 97 ? -11.885 4.494 16.207 1.00 92.19 97 PRO A C 1
ATOM 748 O O . PRO A 1 97 ? -13.053 4.469 15.801 1.00 92.19 97 PRO A O 1
ATOM 751 N N . PRO A 1 98 ? -11.490 3.837 17.312 1.00 92.19 98 PRO A N 1
ATOM 752 C CA . PRO A 1 98 ? -12.408 3.092 18.168 1.00 92.19 98 PRO A CA 1
ATOM 753 C C . PRO A 1 98 ? -13.591 3.943 18.635 1.00 92.19 98 PRO A C 1
ATOM 755 O O . PRO A 1 98 ? -13.471 5.165 18.800 1.00 92.19 98 PRO A O 1
ATOM 758 N N . THR A 1 99 ? -14.738 3.309 18.891 1.00 91.44 99 THR A N 1
ATOM 759 C CA . THR A 1 99 ? -16.012 4.026 19.045 1.00 91.44 99 THR A CA 1
ATOM 760 C C . THR A 1 99 ? -16.010 5.085 20.143 1.00 91.44 99 THR A C 1
ATOM 762 O O . THR A 1 99 ? -16.504 6.186 19.910 1.00 91.44 99 THR A O 1
ATOM 765 N N . ALA A 1 100 ? -15.377 4.837 21.292 1.00 91.00 100 ALA A N 1
ATOM 766 C CA . ALA A 1 100 ? -15.279 5.838 22.358 1.00 91.00 100 ALA A CA 1
ATOM 767 C C . ALA A 1 100 ? -14.582 7.132 21.888 1.00 91.00 100 ALA A C 1
ATOM 769 O O . ALA A 1 100 ? -15.067 8.241 22.125 1.00 91.00 100 ALA A O 1
ATOM 770 N N . GLN A 1 101 ? -13.471 6.998 21.160 1.00 91.88 101 GLN A N 1
ATOM 771 C CA . GLN A 1 101 ? -12.754 8.138 20.591 1.00 91.88 101 GLN A CA 1
ATOM 772 C C . GLN A 1 101 ? -13.536 8.767 19.430 1.00 91.88 101 GLN A C 1
ATOM 774 O O . GLN A 1 101 ? -13.544 9.989 19.279 1.00 91.88 101 GLN A O 1
ATOM 779 N N . ARG A 1 102 ? -14.233 7.957 18.623 1.00 90.19 102 ARG A N 1
ATOM 780 C CA . ARG A 1 102 ? -15.096 8.441 17.538 1.00 90.19 102 ARG A CA 1
ATOM 781 C C . ARG A 1 102 ? -16.246 9.303 18.062 1.00 90.19 102 ARG A C 1
ATOM 783 O O . ARG A 1 102 ? -16.479 10.376 17.511 1.00 90.19 102 ARG A O 1
ATOM 790 N N . VAL A 1 103 ? -16.907 8.880 19.140 1.00 91.56 103 VAL A N 1
ATOM 791 C CA . VAL A 1 103 ? -17.964 9.640 19.829 1.00 91.56 103 VAL A CA 1
ATOM 792 C C . VAL A 1 103 ? -17.413 10.954 20.369 1.00 91.56 103 VAL A C 1
ATOM 794 O O . VAL A 1 103 ? -17.973 12.006 20.080 1.00 91.56 103 VAL A O 1
ATOM 797 N N . ALA A 1 104 ? -16.274 10.924 21.069 1.00 91.81 104 ALA A N 1
ATOM 798 C CA . ALA A 1 104 ? -15.650 12.140 21.591 1.00 91.81 104 ALA A CA 1
ATOM 799 C C . ALA A 1 104 ? -15.313 13.149 20.475 1.00 91.81 104 ALA A C 1
ATOM 801 O O . ALA A 1 104 ? -15.583 14.344 20.608 1.00 91.81 104 ALA A O 1
ATOM 802 N N . ASN A 1 105 ? -14.776 12.666 19.349 1.00 90.00 105 ASN A N 1
ATOM 803 C CA . ASN A 1 105 ? -14.489 13.495 18.178 1.00 90.00 105 ASN A CA 1
ATOM 804 C C . ASN A 1 105 ? -15.766 14.072 17.551 1.00 90.00 105 ASN A C 1
ATOM 806 O O . ASN A 1 105 ? -15.783 15.244 17.175 1.00 90.00 105 ASN A O 1
ATOM 810 N N . TYR A 1 106 ? -16.825 13.265 17.440 1.00 88.88 106 TYR A N 1
ATOM 811 C CA . TYR A 1 106 ? -18.119 13.704 16.921 1.00 88.88 106 TYR A CA 1
ATOM 812 C C . TYR A 1 106 ? -18.719 14.803 17.801 1.00 88.88 106 TYR A C 1
ATOM 814 O O . TYR A 1 106 ? -19.040 15.884 17.307 1.00 88.88 106 TYR A O 1
ATOM 822 N N . ASP A 1 107 ? -18.800 14.565 19.109 1.00 90.75 107 ASP A N 1
ATOM 823 C CA . ASP A 1 107 ? -19.362 15.509 20.071 1.00 90.75 107 ASP A CA 1
ATOM 824 C C . ASP A 1 107 ? -18.582 16.830 20.061 1.00 90.75 107 ASP A C 1
ATOM 826 O O . ASP A 1 107 ? -19.180 17.902 19.961 1.00 90.75 107 ASP A O 1
ATOM 830 N N . ALA A 1 108 ? -17.246 16.783 20.043 1.00 90.62 108 ALA A N 1
ATOM 831 C CA . ALA A 1 108 ? -16.412 17.979 19.906 1.00 90.62 108 ALA A CA 1
ATOM 832 C C . ALA A 1 108 ? -16.653 18.723 18.576 1.00 90.62 108 ALA A C 1
ATOM 834 O O . ALA A 1 108 ? -16.710 19.959 18.534 1.00 90.62 108 ALA A O 1
ATOM 835 N N . ALA A 1 109 ? -16.844 17.985 17.479 1.00 88.69 109 ALA A N 1
ATOM 836 C CA . ALA A 1 109 ? -17.139 18.555 16.170 1.00 88.69 109 ALA A CA 1
ATOM 837 C C . ALA A 1 109 ? -18.504 19.261 16.123 1.00 88.69 109 ALA A C 1
ATOM 839 O O . ALA A 1 109 ? -18.659 20.194 15.333 1.00 88.69 109 ALA A O 1
ATOM 840 N N . THR A 1 110 ? -19.469 18.887 16.970 1.00 89.12 110 THR A N 1
ATOM 841 C CA . THR A 1 110 ? -20.754 19.606 17.068 1.00 89.12 110 THR A CA 1
ATOM 842 C C . THR A 1 110 ? -20.632 21.001 17.682 1.00 89.12 110 THR A C 1
ATOM 844 O O . THR A 1 110 ? -21.415 21.899 17.367 1.00 89.12 110 THR A O 1
ATOM 847 N N . LEU A 1 111 ? -19.601 21.220 18.499 1.00 91.06 111 LEU A N 1
ATOM 848 C CA . LEU A 1 111 ? -19.344 22.489 19.185 1.00 91.06 111 LEU A CA 1
ATOM 849 C C . LEU A 1 111 ? -18.426 23.423 18.383 1.00 91.06 111 LEU A C 1
ATOM 851 O O . LEU A 1 111 ? -18.365 24.620 18.650 1.00 91.06 111 LEU A O 1
ATOM 855 N N . THR A 1 112 ? -17.730 22.899 17.375 1.00 89.50 112 THR A N 1
ATOM 856 C CA . THR A 1 112 ? -16.685 23.633 16.651 1.00 89.50 112 THR A CA 1
ATOM 857 C C . THR A 1 112 ? -17.259 24.396 15.458 1.00 89.50 112 THR A C 1
ATOM 859 O O . THR A 1 112 ? -17.760 23.790 14.513 1.00 89.50 112 THR A O 1
ATOM 862 N N . VAL A 1 113 ? -17.162 25.728 15.472 1.00 89.25 113 VAL A N 1
ATOM 863 C CA . VAL A 1 113 ? -17.593 26.587 14.352 1.00 89.25 113 VAL A CA 1
ATOM 864 C C . VAL A 1 113 ? -16.813 26.226 13.081 1.00 89.25 113 VAL A C 1
ATOM 866 O O . VAL A 1 113 ? -15.592 26.100 13.111 1.00 89.25 113 VAL A O 1
ATOM 869 N N . GLY A 1 114 ? -17.517 26.052 11.958 1.00 83.81 114 GLY A N 1
ATOM 870 C CA . GLY A 1 114 ? -16.927 25.650 10.672 1.00 83.81 114 GLY A CA 1
ATOM 871 C C . GLY A 1 114 ? -16.837 24.135 10.450 1.00 83.81 114 GLY A C 1
ATOM 872 O O . GLY A 1 114 ? -16.549 23.697 9.338 1.00 83.81 114 GLY A O 1
ATOM 873 N N . SER A 1 115 ? -17.138 23.324 11.469 1.00 84.06 115 SER A N 1
ATOM 874 C CA . SER A 1 115 ? -17.362 21.886 11.302 1.00 84.06 115 SER A CA 1
ATOM 875 C C . SER A 1 115 ? -18.645 21.621 10.498 1.00 84.06 115 SER A C 1
ATOM 877 O O . SER A 1 115 ? -19.650 22.297 10.733 1.00 84.06 115 SER A O 1
ATOM 879 N N . PRO A 1 116 ? -18.688 20.583 9.637 1.00 79.75 116 PRO A N 1
ATOM 880 C CA . PRO A 1 116 ? -19.930 20.125 9.003 1.00 79.75 116 PRO A CA 1
ATOM 881 C C . PRO A 1 116 ? -21.022 19.700 9.999 1.00 79.75 116 PRO A C 1
ATOM 883 O O . PRO A 1 116 ? -22.182 19.550 9.620 1.00 79.75 116 PRO A O 1
ATOM 886 N N . LEU A 1 117 ? -20.647 19.464 11.259 1.00 82.75 117 L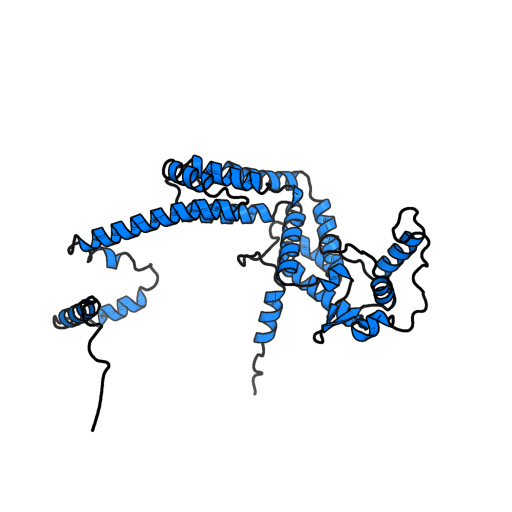EU A N 1
ATOM 887 C CA . LEU A 1 117 ? -21.534 19.025 12.334 1.00 82.75 117 LEU A CA 1
ATOM 888 C C . LEU A 1 117 ? -21.900 20.156 13.306 1.00 82.75 117 LEU A C 1
ATOM 890 O O . LEU A 1 117 ? -22.618 19.902 14.270 1.00 82.75 117 LEU A O 1
ATOM 894 N N . HIS A 1 118 ? -21.428 21.386 13.082 1.00 83.75 118 HIS A N 1
ATOM 895 C CA . HIS A 1 118 ? -21.650 22.491 14.012 1.00 83.75 118 HIS A CA 1
ATOM 896 C C . HIS A 1 118 ? -23.146 22.735 14.276 1.00 83.75 118 HIS A C 1
ATOM 898 O O . HIS A 1 118 ? -23.938 22.855 13.341 1.00 83.75 118 HIS A O 1
ATOM 904 N N . GLY A 1 119 ? -23.532 22.803 15.552 1.00 83.06 119 GLY A N 1
ATOM 905 C CA . GLY A 1 119 ? -24.921 23.007 15.978 1.00 83.06 119 GLY A CA 1
ATOM 906 C C . GLY A 1 119 ? -25.805 21.754 15.926 1.00 83.06 119 GLY A C 1
ATOM 907 O O . GLY A 1 119 ? -26.968 21.819 16.331 1.00 83.06 119 GLY A O 1
ATOM 908 N N . LYS A 1 120 ? -25.282 20.605 15.469 1.00 83.25 120 LYS A N 1
ATOM 909 C CA . LYS A 1 120 ? -25.963 19.313 15.626 1.00 83.25 120 LYS A CA 1
ATOM 910 C C . LYS A 1 120 ? -25.947 18.856 17.088 1.00 83.25 120 LYS A C 1
ATOM 912 O O . LYS A 1 120 ? -25.167 19.337 17.905 1.00 83.25 120 LYS A O 1
ATOM 917 N N . LYS A 1 121 ? -26.825 17.909 17.424 1.00 86.00 121 LYS A N 1
ATOM 918 C CA . LYS A 1 121 ? -26.844 17.285 18.752 1.00 86.00 121 LYS A CA 1
ATOM 919 C C . LYS A 1 121 ? -25.705 16.270 18.880 1.00 86.00 121 LYS A C 1
ATOM 921 O O . LYS A 1 121 ? -25.415 15.552 17.923 1.00 86.00 121 LYS A O 1
ATOM 926 N N . ALA A 1 122 ? -25.116 16.219 20.073 1.00 87.06 122 ALA A N 1
ATOM 927 C CA . ALA A 1 122 ? -24.185 15.176 20.498 1.00 87.06 122 ALA A CA 1
ATOM 928 C C . ALA A 1 122 ? -24.817 13.776 20.396 1.00 87.06 122 ALA A C 1
ATOM 930 O O . ALA A 1 122 ? -26.049 13.648 20.356 1.00 87.06 122 ALA A O 1
ATOM 931 N N . VAL A 1 123 ? -23.982 12.735 20.379 1.00 88.38 123 VAL A N 1
ATOM 932 C CA . VAL A 1 123 ? -24.455 11.346 20.331 1.00 88.38 123 VAL A CA 1
ATOM 933 C C . VAL A 1 123 ? -25.321 11.049 21.567 1.00 88.38 123 VAL A C 1
ATOM 935 O O . VAL A 1 123 ? -24.911 11.337 22.697 1.00 88.38 123 VAL A O 1
ATOM 938 N N . PRO A 1 124 ? -26.531 10.482 21.401 1.00 87.56 124 PRO A N 1
ATOM 939 C CA . PRO A 1 124 ? -27.360 10.096 22.537 1.00 87.56 124 PRO A CA 1
ATOM 940 C C . PRO A 1 124 ? -26.674 9.021 23.392 1.00 87.56 124 PRO A C 1
ATOM 942 O O . PRO A 1 124 ? -26.249 7.997 22.873 1.00 87.56 124 PRO A O 1
ATOM 945 N N . LYS A 1 125 ? -26.625 9.217 24.716 1.00 82.56 125 LYS A N 1
ATOM 946 C CA . LYS A 1 125 ? -25.953 8.290 25.653 1.00 82.56 125 LYS A CA 1
ATOM 947 C C . LYS A 1 125 ? -26.758 7.039 26.026 1.00 82.56 125 LYS A C 1
ATOM 949 O O . LYS A 1 125 ? -26.218 6.135 26.643 1.00 82.56 125 LYS A O 1
ATOM 954 N N . ASN A 1 126 ? -28.049 7.004 25.694 1.00 84.19 126 ASN A N 1
ATOM 955 C CA . ASN A 1 126 ? -28.983 5.951 26.115 1.00 84.19 126 ASN A CA 1
ATOM 956 C C . ASN A 1 126 ? -29.611 5.257 24.898 1.00 84.19 126 ASN A C 1
ATOM 958 O O . ASN A 1 126 ? -30.832 5.118 24.814 1.00 84.19 126 ASN A O 1
ATOM 962 N N . LEU A 1 127 ? -28.793 4.895 23.911 1.00 87.69 127 LEU A N 1
ATOM 963 C CA . LEU A 1 127 ? -29.261 4.101 22.779 1.00 87.69 127 LEU A CA 1
ATOM 964 C C . LEU A 1 127 ? -29.537 2.669 23.256 1.00 87.69 127 LEU A C 1
ATOM 966 O O . LEU A 1 127 ? -28.705 2.067 23.924 1.00 87.69 127 LEU A O 1
ATOM 970 N N . THR A 1 128 ? -30.706 2.123 22.917 1.00 89.94 128 THR A N 1
ATOM 971 C CA . THR A 1 128 ? -31.094 0.740 23.265 1.00 89.94 128 THR A CA 1
ATOM 972 C C . THR A 1 128 ? -31.212 -0.169 22.046 1.00 89.94 128 THR A C 1
ATOM 974 O O . THR A 1 128 ? -31.243 -1.387 22.185 1.00 89.94 128 THR A O 1
ATOM 977 N N . GLU A 1 129 ? -31.286 0.406 20.845 1.00 91.56 129 GLU A N 1
ATOM 978 C CA . GLU A 1 129 ? -31.420 -0.325 19.589 1.00 91.56 129 GLU A CA 1
ATOM 979 C C . GLU A 1 129 ? -30.603 0.334 18.474 1.00 91.56 129 GLU A C 1
ATOM 981 O O . GLU A 1 129 ? -30.330 1.536 18.499 1.00 91.56 129 GLU A O 1
ATOM 986 N N . ILE A 1 130 ? -30.254 -0.462 17.461 1.00 90.50 130 ILE A N 1
ATOM 987 C CA . ILE A 1 130 ? -29.661 0.032 16.213 1.00 90.50 130 ILE A CA 1
ATOM 988 C C . ILE A 1 130 ? -30.677 0.951 15.509 1.00 90.50 130 ILE A C 1
ATOM 990 O O . ILE A 1 130 ? -31.852 0.576 15.416 1.00 90.50 130 ILE A O 1
ATOM 994 N N . PRO A 1 131 ? -30.250 2.108 14.959 1.00 89.38 131 PRO A N 1
ATOM 995 C CA . PRO A 1 131 ? -31.121 2.987 14.182 1.00 89.38 131 PRO A CA 1
ATOM 996 C C . PRO A 1 131 ? -31.904 2.230 13.103 1.00 89.38 131 PRO A C 1
ATOM 998 O O . PRO A 1 131 ? -31.345 1.392 12.390 1.00 89.38 131 PRO A O 1
ATOM 1001 N N . ALA A 1 132 ? -33.195 2.546 12.954 1.00 88.25 132 ALA A N 1
ATOM 1002 C CA . ALA A 1 132 ? -34.106 1.826 12.057 1.00 88.25 132 ALA A CA 1
ATOM 1003 C C . ALA A 1 132 ? -33.583 1.734 10.612 1.00 88.25 132 ALA A C 1
ATOM 1005 O O . ALA A 1 132 ? -33.735 0.696 9.971 1.00 88.25 132 ALA A O 1
ATOM 1006 N N . GLU A 1 133 ? -32.899 2.781 10.138 1.00 86.94 133 GLU A N 1
ATOM 1007 C CA . GLU A 1 133 ? -32.285 2.840 8.805 1.00 86.94 133 GLU A CA 1
ATOM 1008 C C . GLU A 1 133 ? -31.214 1.762 8.568 1.00 86.94 133 GLU A C 1
ATOM 1010 O O . GLU A 1 133 ? -31.011 1.340 7.433 1.00 86.94 133 GLU A O 1
ATOM 1015 N N . LEU A 1 134 ? -30.539 1.295 9.625 1.00 89.56 134 LEU A N 1
ATOM 1016 C CA . LEU A 1 134 ? -29.439 0.326 9.549 1.00 89.56 134 LEU A CA 1
ATOM 1017 C C . LEU A 1 134 ? -29.806 -1.059 10.095 1.00 89.56 134 LEU A C 1
ATOM 1019 O O . LEU A 1 134 ? -29.031 -2.001 9.948 1.00 89.56 134 LEU A O 1
ATOM 1023 N N . LYS A 1 135 ? -30.992 -1.227 10.690 1.00 89.19 135 LYS A N 1
ATOM 1024 C CA . LYS A 1 135 ? -31.411 -2.469 11.369 1.00 89.19 135 LYS A CA 1
ATOM 1025 C C . LYS A 1 135 ? -31.424 -3.701 10.449 1.00 89.19 135 LYS A C 1
ATOM 1027 O O . LYS A 1 135 ? -31.227 -4.824 10.909 1.00 89.19 135 LYS A O 1
ATOM 1032 N N . ALA A 1 136 ? -31.628 -3.509 9.144 1.00 90.06 136 ALA A N 1
ATOM 1033 C CA . ALA A 1 136 ? -31.592 -4.592 8.158 1.00 90.06 136 ALA A CA 1
ATOM 1034 C C . ALA A 1 136 ? -30.160 -5.055 7.823 1.00 90.06 136 ALA A C 1
ATOM 1036 O O . ALA A 1 136 ? -29.935 -6.242 7.569 1.00 90.06 136 ALA A O 1
ATOM 1037 N N . THR A 1 137 ? -29.197 -4.131 7.836 1.00 91.38 137 THR A N 1
ATOM 1038 C CA . THR A 1 137 ? -27.835 -4.326 7.315 1.00 91.38 137 THR A CA 1
ATOM 1039 C C . THR A 1 137 ? -26.770 -4.438 8.400 1.00 91.38 137 THR A C 1
ATOM 1041 O O . THR A 1 137 ? -25.670 -4.897 8.107 1.00 91.38 137 THR A O 1
ATOM 1044 N N . THR A 1 138 ? -27.081 -4.043 9.634 1.00 93.88 138 THR A N 1
ATOM 1045 C CA . THR A 1 138 ? -26.123 -3.933 10.737 1.00 93.88 138 THR A CA 1
ATOM 1046 C C . THR A 1 138 ? -26.562 -4.771 11.935 1.00 93.88 138 THR A C 1
ATOM 1048 O O . THR A 1 138 ? -27.754 -4.908 12.211 1.00 93.88 138 THR A O 1
ATOM 1051 N N . VAL A 1 139 ? -25.594 -5.335 12.653 1.00 94.94 139 VAL A N 1
ATOM 1052 C CA . VAL A 1 139 ? -25.785 -6.069 13.908 1.00 94.94 139 VAL A CA 1
ATOM 1053 C C . VAL A 1 139 ? -24.783 -5.590 14.954 1.00 94.94 139 VAL A C 1
ATOM 1055 O O . VAL A 1 139 ? -23.682 -5.166 14.613 1.00 94.94 139 VAL A O 1
ATOM 1058 N N . LEU A 1 140 ? -25.164 -5.660 16.228 1.00 94.88 140 LEU A N 1
ATOM 1059 C CA . LEU A 1 140 ? -24.276 -5.354 17.345 1.00 94.88 140 LEU A CA 1
ATOM 1060 C C . LEU A 1 140 ? -23.490 -6.620 17.699 1.00 94.88 140 LEU A C 1
ATOM 1062 O O . LEU A 1 140 ? -24.089 -7.630 18.071 1.00 94.88 140 LEU A O 1
ATOM 1066 N N . SER A 1 141 ? -22.172 -6.584 17.529 1.00 95.00 141 SER A N 1
ATOM 1067 C CA . SER A 1 141 ? -21.272 -7.679 17.881 1.00 95.00 141 SER A CA 1
ATOM 1068 C C . SER A 1 141 ? -19.849 -7.149 18.052 1.00 95.00 141 SER A C 1
ATOM 1070 O O . SER A 1 141 ? -19.095 -7.042 17.086 1.00 95.00 141 SER A O 1
ATOM 1072 N N . GLU A 1 142 ? -19.488 -6.857 19.299 1.00 93.94 142 GLU A N 1
ATOM 1073 C CA . GLU A 1 142 ? -18.143 -6.425 19.693 1.00 93.94 142 GLU A CA 1
ATOM 1074 C C . GLU A 1 142 ? -17.083 -7.461 19.309 1.00 93.94 142 GLU A C 1
ATOM 1076 O O . GLU A 1 142 ? -16.148 -7.143 18.579 1.00 93.94 142 GLU A O 1
ATOM 1081 N N . HIS A 1 143 ? -17.314 -8.733 19.639 1.00 94.25 143 HIS A N 1
ATOM 1082 C CA . HIS A 1 143 ? -16.388 -9.822 19.316 1.00 94.25 143 HIS A CA 1
ATOM 1083 C C . HIS A 1 143 ? -16.078 -9.978 17.824 1.00 94.25 143 HIS A C 1
ATOM 1085 O O . HIS A 1 143 ? -14.981 -10.395 17.463 1.00 94.25 143 HIS A O 1
ATOM 1091 N N . ALA A 1 144 ? -17.021 -9.662 16.931 1.00 95.75 144 ALA A N 1
ATOM 1092 C CA . ALA A 1 144 ? -16.750 -9.714 15.497 1.00 95.75 144 ALA A CA 1
ATOM 1093 C C . ALA A 1 144 ? -15.810 -8.584 15.050 1.00 95.75 144 ALA A C 1
ATOM 1095 O O . ALA A 1 144 ? -14.992 -8.792 14.153 1.00 95.75 144 ALA A O 1
ATOM 1096 N N . VAL A 1 145 ? -15.915 -7.404 15.669 1.00 96.00 145 VAL A N 1
ATOM 1097 C CA . VAL A 1 145 ? -15.012 -6.274 15.417 1.00 96.00 145 VAL A CA 1
ATOM 1098 C C . VAL A 1 145 ? -13.633 -6.547 16.016 1.00 96.00 145 VAL A C 1
ATOM 1100 O O . VAL A 1 145 ? -12.640 -6.360 15.317 1.00 96.00 145 VAL A O 1
ATOM 1103 N N . GLU A 1 146 ? -13.568 -7.073 17.242 1.00 95.06 146 GLU A N 1
ATOM 1104 C CA . GLU A 1 146 ? -12.319 -7.520 17.880 1.00 95.06 146 GLU A CA 1
ATOM 1105 C C . GLU A 1 146 ? -11.605 -8.581 17.033 1.00 95.06 146 GLU A C 1
ATOM 1107 O O . GLU A 1 146 ? -10.410 -8.473 16.773 1.00 95.06 146 GLU A O 1
ATOM 1112 N N . ALA A 1 147 ? -12.339 -9.576 16.524 1.00 94.69 147 ALA A N 1
ATOM 1113 C CA . ALA A 1 147 ? -11.769 -10.607 15.662 1.00 94.69 147 ALA A CA 1
ATOM 1114 C C . ALA A 1 147 ? -11.198 -10.028 14.355 1.00 94.69 147 ALA A C 1
ATOM 1116 O O . ALA A 1 147 ? -10.150 -10.476 13.891 1.00 94.69 147 ALA A O 1
ATOM 1117 N N . GLU A 1 148 ? -11.857 -9.037 13.748 1.00 95.31 148 GLU A N 1
ATOM 1118 C CA . GLU A 1 148 ? -11.335 -8.359 12.555 1.00 95.31 148 GLU A CA 1
ATOM 1119 C C . GLU A 1 148 ? -10.081 -7.525 12.877 1.00 95.31 148 GLU A C 1
ATOM 1121 O O . GLU A 1 148 ? -9.137 -7.520 12.083 1.00 95.31 148 GLU A O 1
ATOM 1126 N N . ASP A 1 149 ? -10.020 -6.897 14.056 1.00 96.06 149 ASP A N 1
ATOM 1127 C CA . ASP A 1 149 ? -8.834 -6.179 14.539 1.00 96.06 149 ASP A CA 1
ATOM 1128 C C . ASP A 1 149 ? -7.650 -7.126 14.808 1.00 96.06 149 ASP A C 1
ATOM 1130 O O . ASP A 1 149 ? -6.525 -6.881 14.363 1.00 96.06 149 ASP A O 1
ATOM 1134 N N . SER A 1 150 ? -7.889 -8.280 15.437 1.00 94.62 150 SER A N 1
ATOM 1135 C CA . SER A 1 150 ? -6.859 -9.312 15.613 1.00 94.62 150 SER A CA 1
ATOM 1136 C C . SER A 1 150 ? -6.386 -9.889 14.273 1.00 94.62 150 SER A C 1
ATOM 1138 O O . SER A 1 150 ? -5.198 -10.156 14.093 1.00 94.62 150 SER A O 1
ATOM 1140 N N . ARG A 1 151 ? -7.272 -10.029 13.278 1.00 94.94 151 ARG A N 1
ATOM 1141 C CA . ARG A 1 151 ? -6.870 -10.427 11.914 1.00 94.94 151 ARG A CA 1
ATOM 1142 C C . ARG A 1 151 ? -6.010 -9.364 11.238 1.00 94.94 151 ARG A C 1
ATOM 1144 O O . ARG A 1 151 ? -5.081 -9.713 10.505 1.00 94.94 151 ARG A O 1
ATOM 1151 N N . LEU A 1 152 ? -6.292 -8.082 11.478 1.00 95.81 152 LEU A N 1
ATOM 1152 C CA . LEU A 1 152 ? -5.434 -6.989 11.030 1.00 95.81 152 LEU A CA 1
ATOM 1153 C C . LEU A 1 152 ? -4.051 -7.081 11.687 1.00 95.81 152 LEU A C 1
ATOM 1155 O O . LEU A 1 152 ? -3.052 -6.934 10.981 1.00 95.81 152 LEU A O 1
ATOM 1159 N N . LEU A 1 153 ? -3.980 -7.386 12.989 1.00 95.44 153 LEU A N 1
ATOM 1160 C CA . LEU A 1 153 ? -2.713 -7.630 13.682 1.00 95.44 153 LEU A CA 1
ATOM 1161 C C . LEU A 1 153 ? -1.921 -8.746 12.995 1.00 95.44 153 LEU A C 1
ATOM 1163 O O . LEU A 1 153 ? -0.791 -8.507 12.580 1.00 95.44 153 LEU A O 1
ATOM 1167 N N . THR A 1 154 ? -2.521 -9.925 12.791 1.00 94.25 154 THR A N 1
ATOM 1168 C CA . THR A 1 154 ? -1.867 -11.059 12.106 1.00 94.25 154 THR A CA 1
ATOM 1169 C C . THR A 1 154 ? -1.342 -10.675 10.721 1.00 94.25 154 THR A C 1
ATOM 1171 O O . THR A 1 154 ? -0.226 -11.012 10.334 1.00 94.25 154 THR A O 1
ATOM 1174 N N . SER A 1 155 ? -2.133 -9.922 9.960 1.00 95.44 155 SER A N 1
ATOM 1175 C CA . SER A 1 155 ? -1.738 -9.440 8.639 1.00 95.44 155 SER A CA 1
ATOM 1176 C C . SER A 1 155 ? -0.531 -8.488 8.696 1.00 95.44 155 SER A C 1
ATOM 1178 O O . SER A 1 155 ? 0.398 -8.587 7.890 1.00 95.44 155 SER A O 1
ATOM 1180 N N . LEU A 1 156 ? -0.504 -7.572 9.669 1.00 95.25 156 LEU A N 1
ATOM 1181 C CA . LEU A 1 156 ? 0.614 -6.647 9.866 1.00 95.25 156 LEU A CA 1
ATOM 1182 C C . LEU A 1 156 ? 1.879 -7.370 10.348 1.00 95.25 156 LEU A C 1
ATOM 1184 O O . LEU A 1 156 ? 2.968 -7.058 9.860 1.00 95.25 156 LEU A O 1
ATOM 1188 N N . THR A 1 157 ? 1.768 -8.365 11.231 1.00 93.69 157 THR A N 1
ATOM 1189 C CA . THR A 1 157 ? 2.932 -9.113 11.736 1.00 93.69 157 THR A CA 1
ATOM 1190 C C . THR A 1 157 ? 3.625 -9.934 10.650 1.00 93.69 157 THR A C 1
ATOM 1192 O O . THR A 1 157 ? 4.845 -10.065 10.694 1.00 93.69 157 THR A O 1
ATOM 1195 N N . HIS A 1 158 ? 2.925 -10.377 9.598 1.00 93.19 158 HIS A N 1
ATOM 1196 C CA . HIS A 1 158 ? 3.584 -10.985 8.431 1.00 93.19 158 HIS A CA 1
ATOM 1197 C C . HIS A 1 158 ? 4.601 -10.055 7.753 1.00 93.19 158 HIS A C 1
ATOM 1199 O O . HIS A 1 158 ? 5.625 -10.527 7.250 1.00 93.19 158 HIS A O 1
ATOM 1205 N N . THR A 1 159 ? 4.316 -8.748 7.728 1.00 92.69 159 THR A N 1
ATOM 1206 C CA . THR A 1 159 ? 5.203 -7.747 7.118 1.00 92.69 159 THR A CA 1
ATOM 1207 C C . THR A 1 159 ? 6.232 -7.236 8.110 1.00 92.69 159 THR A C 1
ATOM 1209 O O . THR A 1 159 ? 7.415 -7.170 7.785 1.00 92.69 159 THR A O 1
ATOM 1212 N N . PHE A 1 160 ? 5.787 -6.857 9.306 1.00 93.88 160 PHE A N 1
ATOM 1213 C CA . PHE A 1 160 ? 6.614 -6.118 10.252 1.00 93.88 160 PHE A CA 1
ATOM 1214 C C . PHE A 1 160 ? 7.261 -7.011 11.306 1.00 93.88 160 PHE A C 1
ATOM 1216 O O . PHE A 1 160 ? 8.351 -6.692 11.734 1.00 93.88 160 PHE A O 1
ATOM 1223 N N . GLY A 1 161 ? 6.699 -8.171 11.645 1.00 89.00 161 GLY A N 1
ATOM 1224 C CA . GLY A 1 161 ? 7.158 -9.011 12.761 1.00 89.00 161 GLY A CA 1
ATOM 1225 C C . GLY A 1 161 ? 8.471 -9.774 12.561 1.00 89.00 161 GLY A C 1
ATOM 1226 O O . GLY A 1 161 ? 8.788 -10.632 13.371 1.00 89.00 161 GLY A O 1
ATOM 1227 N N . LYS A 1 162 ? 9.228 -9.522 11.485 1.00 85.56 162 LYS A N 1
ATOM 1228 C CA . LYS A 1 162 ? 10.534 -10.173 11.242 1.00 85.56 162 LYS A CA 1
ATOM 1229 C C . LYS A 1 162 ? 11.735 -9.311 11.632 1.00 85.56 162 LYS A C 1
ATOM 1231 O O . LYS A 1 162 ? 12.862 -9.793 11.593 1.00 85.56 162 LYS A O 1
ATOM 1236 N N . SER A 1 163 ? 11.501 -8.040 11.934 1.00 84.38 163 SER A N 1
ATOM 1237 C CA . SER A 1 163 ? 12.520 -7.079 12.350 1.00 84.38 163 SER A CA 1
ATOM 1238 C C . SER A 1 163 ? 12.698 -7.158 13.870 1.00 84.38 163 SER A C 1
ATOM 1240 O O . SER A 1 163 ? 11.707 -7.336 14.577 1.00 84.38 163 SER A O 1
ATOM 1242 N N . ILE A 1 164 ? 13.925 -7.025 14.382 1.00 75.19 164 ILE A N 1
ATOM 1243 C CA . ILE A 1 164 ? 14.220 -7.198 15.821 1.00 75.19 164 ILE A CA 1
ATOM 1244 C C . ILE A 1 164 ? 13.441 -6.178 16.657 1.00 75.19 164 ILE A C 1
ATOM 1246 O O . ILE A 1 164 ? 12.925 -6.486 17.726 1.00 75.19 164 ILE A O 1
ATOM 1250 N N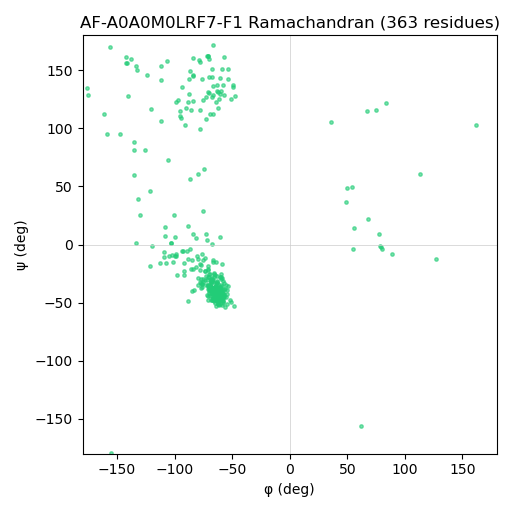 . SER A 1 165 ? 13.294 -4.965 16.132 1.00 80.06 165 SER A N 1
ATOM 1251 C CA . SER A 1 165 ? 12.584 -3.865 16.789 1.00 80.06 165 SER A CA 1
ATOM 1252 C C . SER A 1 165 ? 11.058 -4.049 16.838 1.00 80.06 165 SER A C 1
ATOM 1254 O O . SER A 1 165 ? 10.342 -3.137 17.247 1.00 80.06 165 SER A O 1
ATOM 1256 N N . SER A 1 166 ? 10.538 -5.185 16.367 1.00 84.50 166 SER A N 1
ATOM 1257 C CA . SER A 1 166 ? 9.095 -5.410 16.203 1.00 84.50 166 SER A CA 1
ATOM 1258 C C . SER A 1 166 ? 8.451 -6.056 17.412 1.00 84.50 166 SER A C 1
ATOM 1260 O O . SER A 1 166 ? 7.269 -5.815 17.628 1.00 84.50 166 SER A O 1
ATOM 1262 N N . ASP A 1 167 ? 9.208 -6.819 18.201 1.00 86.75 167 ASP A N 1
ATOM 1263 C CA . ASP A 1 167 ? 8.688 -7.520 19.379 1.00 86.75 167 ASP A CA 1
ATOM 1264 C C . ASP A 1 167 ? 8.071 -6.521 20.369 1.00 86.75 167 ASP A C 1
ATOM 1266 O O . ASP A 1 167 ? 6.908 -6.650 20.738 1.00 86.75 167 ASP A O 1
ATOM 1270 N N . GLU A 1 168 ? 8.785 -5.429 20.669 1.00 89.75 168 GLU A N 1
ATOM 1271 C CA . GLU A 1 168 ? 8.288 -4.338 21.523 1.00 89.75 168 GLU A CA 1
ATOM 1272 C C . GLU A 1 168 ? 6.978 -3.733 20.990 1.00 89.75 168 GLU A C 1
ATOM 1274 O O . GLU A 1 168 ? 6.053 -3.458 21.755 1.00 89.75 168 GLU A O 1
ATOM 1279 N N . LEU A 1 169 ? 6.881 -3.520 19.673 1.00 91.94 169 LEU A N 1
ATOM 1280 C CA . LEU A 1 169 ? 5.701 -2.914 19.053 1.00 91.94 169 LEU A CA 1
ATOM 1281 C C . LEU A 1 169 ? 4.503 -3.866 19.066 1.00 91.94 169 LEU A C 1
ATOM 1283 O O . LEU A 1 169 ? 3.374 -3.414 19.250 1.00 91.94 169 LEU A O 1
ATOM 1287 N N . ILE A 1 170 ? 4.743 -5.160 18.853 1.00 92.94 170 ILE A N 1
ATOM 1288 C CA . ILE A 1 170 ? 3.711 -6.199 18.842 1.00 92.94 170 ILE A CA 1
ATOM 1289 C C . ILE A 1 170 ? 3.187 -6.433 20.259 1.00 92.94 170 ILE A C 1
ATOM 1291 O O . ILE A 1 170 ? 1.972 -6.449 20.450 1.00 92.94 170 ILE A O 1
ATOM 1295 N N . ASP A 1 171 ? 4.072 -6.517 21.251 1.00 92.62 171 ASP A N 1
ATOM 1296 C CA . ASP A 1 171 ? 3.685 -6.656 22.656 1.00 92.62 171 ASP A CA 1
ATOM 1297 C C . ASP A 1 171 ? 2.907 -5.421 23.134 1.00 92.62 171 ASP A C 1
ATOM 1299 O O . ASP A 1 171 ? 1.840 -5.539 23.737 1.00 92.62 171 ASP A O 1
ATOM 1303 N N . ALA A 1 172 ? 3.373 -4.213 22.794 1.00 94.12 172 ALA A N 1
ATOM 1304 C CA . ALA A 1 172 ? 2.679 -2.971 23.138 1.00 94.12 172 ALA A CA 1
ATOM 1305 C C . ALA A 1 172 ? 1.314 -2.821 22.441 1.00 94.12 172 ALA A C 1
ATOM 1307 O O . ALA A 1 172 ? 0.436 -2.102 22.942 1.00 94.12 172 ALA A O 1
ATOM 1308 N N . ALA A 1 173 ? 1.122 -3.475 21.292 1.00 94.12 173 ALA A N 1
ATOM 1309 C CA . ALA A 1 173 ? -0.146 -3.492 20.577 1.00 94.12 173 ALA A CA 1
ATOM 1310 C C . ALA A 1 173 ? -1.227 -4.321 21.289 1.00 94.12 173 ALA A C 1
ATOM 1312 O O . ALA A 1 173 ? -2.405 -4.087 21.027 1.00 94.12 173 ALA A O 1
ATOM 1313 N N . ASP A 1 174 ? -0.848 -5.216 22.210 1.00 93.62 174 ASP A N 1
ATOM 1314 C CA . ASP A 1 174 ? -1.759 -5.945 23.105 1.00 93.62 174 ASP A CA 1
ATOM 1315 C C . ASP A 1 174 ? -2.939 -6.604 22.362 1.00 93.62 174 ASP A C 1
ATOM 1317 O O . ASP A 1 174 ? -4.109 -6.402 22.675 1.00 93.62 174 ASP A O 1
ATOM 1321 N N . GLY A 1 175 ? -2.638 -7.323 21.276 1.00 91.12 175 GLY A N 1
ATOM 1322 C CA . GLY A 1 175 ? -3.650 -8.022 20.473 1.00 91.12 175 GLY A CA 1
ATOM 1323 C C . GLY A 1 175 ? -4.431 -7.160 19.465 1.00 91.12 175 GLY A C 1
ATOM 1324 O O . GLY A 1 175 ? -5.186 -7.721 18.667 1.00 91.12 175 GLY A O 1
ATOM 1325 N N . SER A 1 176 ? -4.215 -5.838 19.427 1.00 95.19 176 SER A N 1
ATOM 1326 C CA . SER A 1 176 ? -4.906 -4.912 18.513 1.00 95.19 176 SER A CA 1
ATOM 1327 C C . SER A 1 176 ? -4.083 -4.554 17.269 1.00 95.19 176 SER A C 1
ATOM 1329 O O . SER A 1 176 ? -2.988 -3.987 17.345 1.00 95.19 176 SER A O 1
ATOM 1331 N N . GLY A 1 177 ? -4.640 -4.812 16.084 1.00 95.56 177 GLY A N 1
ATOM 1332 C CA . GLY A 1 177 ? -4.039 -4.429 14.807 1.00 95.56 177 GLY A CA 1
ATOM 1333 C C . GLY A 1 177 ? -4.071 -2.920 14.574 1.00 95.56 177 GLY A C 1
ATOM 1334 O O . GLY A 1 177 ? -3.105 -2.351 14.059 1.00 95.56 177 GLY A O 1
ATOM 1335 N N . TYR A 1 178 ? -5.148 -2.256 14.997 1.00 95.56 178 TYR A N 1
ATOM 1336 C CA . TYR A 1 178 ? -5.282 -0.802 14.993 1.00 95.56 178 TYR A CA 1
ATOM 1337 C C . TYR A 1 178 ? -4.166 -0.148 15.817 1.00 95.56 178 TYR A C 1
ATOM 1339 O O . TYR A 1 178 ? -3.474 0.747 15.323 1.00 95.56 178 TYR A O 1
ATOM 1347 N N . LYS A 1 179 ? -3.927 -0.641 17.039 1.00 95.50 179 LYS A N 1
ATOM 1348 C CA . LYS A 1 179 ? -2.877 -0.112 17.918 1.00 95.50 179 LYS A CA 1
ATOM 1349 C C . LYS A 1 179 ? -1.480 -0.343 17.341 1.00 95.50 179 LYS A C 1
ATOM 1351 O O . LYS A 1 179 ? -0.675 0.589 17.327 1.00 95.50 179 LYS A O 1
ATOM 1356 N N . LEU A 1 180 ? -1.202 -1.526 16.779 1.00 96.06 180 LEU A N 1
ATOM 1357 C CA . LEU A 1 180 ? 0.067 -1.772 16.080 1.00 96.06 180 LEU A CA 1
ATOM 1358 C C . LEU A 1 180 ? 0.264 -0.790 14.914 1.00 96.06 180 LEU A C 1
ATOM 1360 O O . LEU A 1 180 ? 1.355 -0.254 14.731 1.00 96.06 180 LEU A O 1
ATOM 1364 N N . LEU A 1 181 ? -0.785 -0.520 14.133 1.00 95.56 181 LEU A N 1
ATOM 1365 C CA . LEU A 1 181 ? -0.723 0.424 13.018 1.00 95.56 181 LEU A CA 1
ATOM 1366 C C . LEU A 1 181 ? -0.394 1.854 13.484 1.00 95.56 181 LEU A C 1
ATOM 1368 O O . LEU A 1 181 ? 0.388 2.546 12.826 1.00 95.56 181 LEU A O 1
ATOM 1372 N N . GLU A 1 182 ? -0.959 2.304 14.607 1.00 95.12 182 GLU A N 1
ATOM 1373 C CA . GLU A 1 182 ? -0.617 3.597 15.213 1.00 95.12 182 GLU A CA 1
ATOM 1374 C C . GLU A 1 182 ? 0.840 3.644 15.687 1.00 95.12 182 GLU A C 1
ATOM 1376 O O . GLU A 1 182 ? 1.551 4.606 15.380 1.00 95.12 182 GLU A O 1
ATOM 1381 N N . LEU A 1 183 ? 1.306 2.589 16.361 1.00 95.12 183 LEU A N 1
ATOM 1382 C CA . LEU A 1 183 ? 2.684 2.469 16.836 1.00 95.12 183 LEU A CA 1
ATOM 1383 C C . LEU A 1 183 ? 3.692 2.468 15.678 1.00 95.12 183 LEU A C 1
ATOM 1385 O O . LEU A 1 183 ? 4.661 3.227 15.709 1.00 95.12 183 LEU A O 1
ATOM 1389 N N . LEU A 1 184 ? 3.435 1.701 14.612 1.00 94.81 184 LEU A N 1
ATOM 1390 C CA . LEU A 1 184 ? 4.276 1.671 13.409 1.00 94.81 184 LEU A CA 1
ATOM 1391 C C . LEU A 1 184 ? 4.371 3.051 12.746 1.00 94.81 184 LEU A C 1
ATOM 1393 O O . LEU A 1 184 ? 5.446 3.461 12.314 1.00 94.81 184 LEU A O 1
ATOM 1397 N N . ARG A 1 185 ? 3.268 3.807 12.698 1.00 94.31 185 ARG A N 1
ATOM 1398 C CA . ARG A 1 185 ? 3.263 5.181 12.166 1.00 94.31 185 ARG A CA 1
ATOM 1399 C C . ARG A 1 185 ? 3.998 6.165 13.060 1.00 94.31 185 ARG A C 1
ATOM 1401 O O . ARG A 1 185 ? 4.656 7.071 12.554 1.00 94.31 185 ARG A O 1
ATOM 1408 N N . ALA A 1 186 ? 3.870 6.029 14.376 1.00 93.62 186 ALA A N 1
ATOM 1409 C CA . ALA A 1 186 ? 4.637 6.836 15.316 1.00 93.62 186 ALA A CA 1
ATOM 1410 C C . ALA A 1 186 ? 6.143 6.572 15.146 1.00 93.62 186 ALA A C 1
ATOM 1412 O O . ALA A 1 186 ? 6.919 7.522 15.044 1.00 93.62 186 ALA A O 1
ATOM 1413 N N . ARG A 1 187 ? 6.526 5.298 14.995 1.00 92.06 187 ARG A N 1
ATOM 1414 C CA . ARG A 1 187 ? 7.902 4.859 14.726 1.00 92.06 187 ARG A CA 1
ATOM 1415 C C . ARG A 1 187 ? 8.429 5.369 13.380 1.00 92.06 187 ARG A C 1
ATOM 1417 O O . ARG A 1 187 ? 9.540 5.872 13.285 1.00 92.06 187 ARG A O 1
ATOM 1424 N N . ALA A 1 188 ? 7.617 5.336 12.327 1.00 92.06 188 ALA A N 1
ATOM 1425 C CA . ALA A 1 188 ? 8.016 5.880 11.029 1.00 92.06 188 ALA A CA 1
ATOM 1426 C C . ALA A 1 188 ? 8.338 7.388 11.106 1.00 92.06 188 ALA A C 1
ATOM 1428 O O . ALA A 1 188 ? 9.302 7.869 10.503 1.00 92.06 188 ALA A O 1
ATOM 1429 N N . LYS A 1 189 ? 7.586 8.142 11.921 1.00 91.31 189 LYS A N 1
ATOM 1430 C CA . LYS A 1 189 ? 7.849 9.569 12.170 1.00 91.31 189 LYS A CA 1
ATOM 1431 C C . LYS A 1 189 ? 9.139 9.807 12.959 1.00 91.31 189 LYS A C 1
ATOM 1433 O O . LYS A 1 189 ? 9.787 10.828 12.718 1.00 91.31 189 LYS A O 1
ATOM 1438 N N . SER A 1 190 ? 9.529 8.890 13.851 1.00 90.44 190 SER A N 1
ATOM 1439 C CA . SER A 1 190 ? 10.776 8.983 14.626 1.00 90.44 190 SER A CA 1
ATOM 1440 C C . SER A 1 190 ? 12.036 8.637 13.834 1.00 90.44 190 SER A C 1
ATOM 1442 O O . SER A 1 190 ? 13.132 8.898 14.329 1.00 90.44 190 SER A O 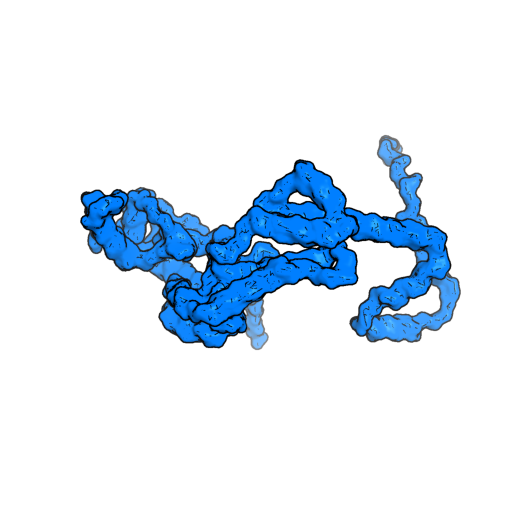1
ATOM 1444 N N . ALA A 1 191 ? 11.901 8.137 12.599 1.00 91.00 191 ALA A N 1
ATOM 1445 C CA . ALA A 1 191 ? 13.033 7.761 11.763 1.00 91.00 191 ALA A CA 1
ATOM 1446 C C . ALA A 1 191 ? 14.078 8.885 11.667 1.00 91.00 191 ALA A C 1
ATOM 1448 O O . ALA A 1 191 ? 13.775 10.030 11.289 1.00 91.00 191 ALA A O 1
ATOM 1449 N N . ASN A 1 192 ? 15.322 8.548 12.004 1.00 91.88 192 ASN A N 1
ATOM 1450 C CA . ASN A 1 192 ? 16.399 9.523 12.103 1.00 91.88 192 ASN A CA 1
ATOM 1451 C C . ASN A 1 192 ? 16.852 10.030 10.717 1.00 91.88 192 ASN A C 1
ATOM 1453 O O . ASN A 1 192 ? 16.589 9.435 9.669 1.00 91.88 192 ASN A O 1
ATOM 1457 N N . THR A 1 193 ? 17.558 11.162 10.700 1.00 93.12 193 THR A N 1
ATOM 1458 C CA . THR A 1 193 ? 17.997 11.808 9.452 1.00 93.12 193 THR A CA 1
ATOM 1459 C C . THR A 1 193 ? 18.977 10.953 8.644 1.00 93.12 193 THR A C 1
ATOM 1461 O O . THR A 1 193 ? 18.955 11.013 7.417 1.00 93.12 193 THR A O 1
ATOM 1464 N N . LYS A 1 194 ? 19.832 10.154 9.299 1.00 92.88 194 LYS A N 1
ATOM 1465 C CA . LYS A 1 194 ? 20.821 9.306 8.611 1.00 92.88 194 LYS A CA 1
ATOM 1466 C C . LYS A 1 194 ? 20.141 8.155 7.874 1.00 92.88 194 LYS A C 1
ATOM 1468 O O . LYS A 1 194 ? 20.470 7.900 6.721 1.00 92.88 194 LYS A O 1
ATOM 1473 N N . ASP A 1 195 ? 19.154 7.538 8.505 1.00 93.06 195 ASP A N 1
ATOM 1474 C CA . ASP A 1 195 ? 18.330 6.479 7.936 1.00 93.06 195 ASP A CA 1
ATOM 1475 C C . ASP A 1 195 ? 17.546 6.982 6.730 1.00 93.06 195 ASP A C 1
ATOM 1477 O O . ASP A 1 195 ? 17.615 6.393 5.652 1.00 93.06 195 ASP A O 1
ATOM 1481 N N . LYS A 1 196 ? 16.891 8.140 6.868 1.00 92.81 196 LYS A N 1
ATOM 1482 C CA . LYS A 1 196 ? 16.212 8.816 5.753 1.00 92.81 196 LYS A CA 1
ATOM 1483 C C . LYS A 1 196 ? 17.173 9.113 4.599 1.00 92.81 196 LYS A C 1
ATOM 1485 O O . LYS A 1 196 ? 16.841 8.857 3.442 1.00 92.81 196 LYS A O 1
ATOM 1490 N N . ALA A 1 197 ? 18.373 9.613 4.901 1.00 93.62 197 ALA A N 1
ATOM 1491 C CA . ALA A 1 197 ? 19.390 9.901 3.894 1.00 93.62 197 ALA A CA 1
ATOM 1492 C C . ALA A 1 197 ? 19.898 8.631 3.194 1.00 93.62 197 ALA A C 1
ATOM 1494 O O . ALA A 1 197 ? 20.103 8.655 1.983 1.00 93.62 197 ALA A O 1
ATOM 1495 N N . LEU A 1 198 ? 20.061 7.518 3.918 1.00 94.06 198 LEU A N 1
ATOM 1496 C CA . LEU A 1 198 ? 20.465 6.236 3.341 1.00 94.06 198 LEU A CA 1
ATOM 1497 C C . LEU A 1 198 ? 19.417 5.718 2.350 1.00 94.06 198 LEU A C 1
ATOM 1499 O O . LEU A 1 198 ? 19.773 5.361 1.228 1.00 94.06 198 LEU A O 1
ATOM 1503 N N . VAL A 1 199 ? 18.138 5.730 2.734 1.00 93.94 199 VAL A N 1
ATOM 1504 C CA . VAL A 1 199 ? 17.026 5.308 1.864 1.00 93.94 199 VAL A CA 1
ATOM 1505 C C . VAL A 1 199 ? 16.964 6.171 0.605 1.00 93.94 199 VAL A C 1
ATOM 1507 O O . VAL A 1 199 ? 16.898 5.651 -0.510 1.00 93.94 199 VAL A O 1
ATOM 1510 N N . ALA A 1 200 ? 17.063 7.493 0.766 1.00 93.75 200 ALA A N 1
ATOM 1511 C CA . ALA A 1 200 ? 17.095 8.423 -0.358 1.00 93.75 200 ALA A CA 1
ATOM 1512 C C . ALA A 1 200 ? 18.311 8.186 -1.271 1.00 93.75 200 ALA A C 1
ATOM 1514 O O . ALA A 1 200 ? 18.170 8.185 -2.493 1.00 93.75 200 ALA A O 1
ATOM 1515 N N . ALA A 1 201 ? 19.494 7.934 -0.703 1.00 94.19 201 ALA A N 1
ATOM 1516 C CA . ALA A 1 201 ? 20.711 7.660 -1.463 1.00 94.19 201 ALA A CA 1
ATOM 1517 C C . ALA A 1 201 ? 20.635 6.332 -2.231 1.00 94.19 201 ALA A C 1
ATOM 1519 O O . ALA A 1 201 ? 21.053 6.277 -3.386 1.00 94.19 201 ALA A O 1
ATOM 1520 N N . GLN A 1 202 ? 20.077 5.276 -1.630 1.00 94.25 202 GLN A N 1
ATOM 1521 C CA . GLN A 1 202 ? 19.842 3.992 -2.300 1.00 94.25 202 GLN A CA 1
ATOM 1522 C C . GLN A 1 202 ? 18.882 4.151 -3.484 1.00 94.25 202 GLN A C 1
ATOM 1524 O O . GLN A 1 202 ? 19.155 3.645 -4.573 1.00 94.25 202 GLN A O 1
ATOM 1529 N N . TYR A 1 203 ? 17.800 4.910 -3.299 1.00 95.69 203 TYR A N 1
ATOM 1530 C CA . TYR A 1 203 ? 16.841 5.182 -4.366 1.00 95.69 203 TYR A CA 1
ATOM 1531 C C . TYR A 1 203 ? 17.431 6.052 -5.485 1.00 95.69 203 TYR A C 1
ATOM 1533 O O . TYR A 1 203 ? 17.305 5.728 -6.664 1.00 95.69 203 TYR A O 1
ATOM 1541 N N . ALA A 1 204 ? 18.159 7.115 -5.136 1.00 94.75 204 ALA A N 1
ATOM 1542 C CA . ALA A 1 204 ? 18.852 7.949 -6.114 1.00 94.75 204 ALA A CA 1
ATOM 1543 C C . ALA A 1 204 ? 19.918 7.159 -6.888 1.00 94.75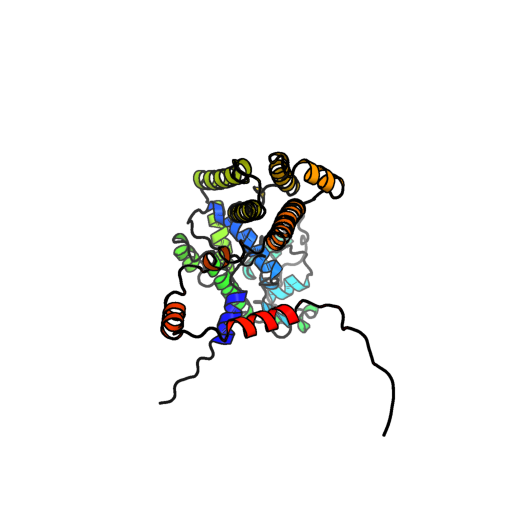 204 ALA A C 1
ATOM 1545 O O . ALA A 1 204 ? 20.085 7.356 -8.092 1.00 94.75 204 ALA A O 1
ATOM 1546 N N . ARG A 1 205 ? 20.616 6.236 -6.216 1.00 94.31 205 ARG A N 1
ATOM 1547 C CA . ARG A 1 205 ? 21.620 5.372 -6.836 1.00 94.31 205 ARG A CA 1
ATOM 1548 C C . ARG A 1 205 ? 21.011 4.476 -7.910 1.00 94.31 205 ARG A C 1
ATOM 1550 O O . ARG A 1 205 ? 21.532 4.487 -9.016 1.00 94.31 205 ARG A O 1
ATOM 1557 N N . ILE A 1 206 ? 19.932 3.739 -7.626 1.00 93.69 206 ILE A N 1
ATOM 1558 C CA . ILE A 1 206 ? 19.335 2.835 -8.628 1.00 93.69 206 ILE A CA 1
ATOM 1559 C C . ILE A 1 206 ? 18.797 3.610 -9.844 1.00 93.69 206 ILE A C 1
ATOM 1561 O O . ILE A 1 206 ? 18.893 3.145 -10.976 1.00 93.69 206 ILE A O 1
ATOM 1565 N N . ILE A 1 207 ? 18.302 4.834 -9.644 1.00 93.44 207 ILE A N 1
ATOM 1566 C CA . ILE A 1 207 ? 17.878 5.714 -10.745 1.00 93.44 207 ILE A CA 1
ATOM 1567 C C . ILE A 1 207 ? 19.082 6.161 -11.583 1.00 93.44 207 ILE A C 1
ATOM 1569 O O . ILE A 1 207 ? 19.049 6.085 -12.808 1.00 93.44 207 ILE A O 1
ATOM 1573 N N . ARG A 1 208 ? 20.152 6.619 -10.925 1.00 90.75 208 ARG A N 1
ATOM 1574 C CA . ARG A 1 208 ? 21.365 7.121 -11.582 1.00 90.75 208 ARG A CA 1
ATOM 1575 C C . ARG A 1 208 ? 22.118 6.023 -12.332 1.00 90.75 208 ARG A C 1
ATOM 1577 O O . ARG A 1 208 ? 22.543 6.249 -13.464 1.00 90.75 208 ARG A O 1
ATOM 1584 N N . ASP A 1 209 ? 22.328 4.885 -11.675 1.00 88.38 209 ASP A N 1
ATOM 1585 C CA . ASP A 1 209 ? 23.133 3.775 -12.188 1.00 88.38 209 ASP A CA 1
ATOM 1586 C C . ASP A 1 209 ? 22.419 3.108 -13.382 1.00 88.38 209 ASP A C 1
ATOM 1588 O O . ASP A 1 209 ? 23.076 2.740 -14.355 1.00 88.38 209 ASP A O 1
ATOM 1592 N N . GLY A 1 210 ? 21.080 3.041 -13.363 1.00 87.06 210 GLY A N 1
ATOM 1593 C CA . GLY A 1 210 ? 20.285 2.479 -14.456 1.00 87.06 210 GLY A CA 1
ATOM 1594 C C . GLY A 1 210 ? 20.587 0.998 -14.712 1.00 87.06 210 GLY A C 1
ATOM 1595 O O . GLY A 1 210 ? 21.056 0.276 -13.831 1.00 87.06 210 GLY A O 1
ATOM 1596 N N . VAL A 1 211 ? 20.322 0.527 -15.934 1.00 87.50 211 VAL A N 1
ATOM 1597 C CA . VAL A 1 211 ? 20.776 -0.808 -16.358 1.00 87.50 211 VAL A CA 1
ATOM 1598 C C . VAL A 1 211 ? 22.304 -0.775 -16.523 1.00 87.50 211 VAL A C 1
ATOM 1600 O O . VAL A 1 211 ? 22.786 0.118 -17.228 1.00 87.50 211 VAL A O 1
ATOM 1603 N N . PRO A 1 212 ? 23.063 -1.728 -15.936 1.00 77.12 212 PRO A N 1
ATOM 1604 C CA . PRO A 1 212 ? 24.520 -1.762 -16.031 1.00 77.12 212 PRO A CA 1
ATOM 1605 C C . PRO A 1 212 ? 25.032 -1.564 -17.463 1.00 77.12 212 PRO A C 1
ATOM 1607 O O . PRO A 1 212 ? 24.608 -2.246 -18.396 1.00 77.12 212 PRO A O 1
ATOM 1610 N N . HIS A 1 213 ? 25.943 -0.607 -17.628 1.00 63.03 213 HIS A N 1
ATOM 1611 C CA . HIS A 1 213 ? 26.538 -0.245 -18.913 1.00 63.03 213 HIS A CA 1
ATOM 1612 C C . HIS A 1 213 ? 27.759 -1.128 -19.231 1.00 63.03 213 HIS A C 1
ATOM 1614 O O . HIS A 1 213 ? 28.472 -1.551 -18.325 1.00 63.03 213 HIS A O 1
ATOM 1620 N N . GLY A 1 214 ? 28.024 -1.382 -20.518 1.00 63.22 214 GLY A N 1
ATOM 1621 C CA . GLY A 1 214 ? 29.217 -2.113 -20.986 1.00 63.22 214 GLY A CA 1
ATOM 1622 C C . GLY A 1 214 ? 28.931 -3.305 -21.904 1.00 63.22 214 GLY A C 1
ATOM 1623 O O . GLY A 1 214 ? 29.838 -3.790 -22.573 1.00 63.22 214 GLY A O 1
ATOM 1624 N N . THR A 1 215 ? 27.671 -3.729 -21.997 1.00 62.69 215 THR A N 1
ATOM 1625 C CA . THR A 1 215 ? 27.175 -4.708 -22.977 1.00 62.69 215 THR A CA 1
ATOM 1626 C C . THR A 1 215 ? 25.824 -4.246 -23.513 1.00 62.69 215 THR A C 1
ATOM 1628 O O . THR A 1 215 ? 25.162 -3.435 -22.868 1.00 62.69 215 THR A O 1
ATOM 1631 N N . GLU A 1 216 ? 25.424 -4.757 -24.673 1.00 79.19 216 GLU A N 1
ATOM 1632 C CA . GLU A 1 216 ? 24.111 -4.514 -25.276 1.00 79.19 216 GLU A CA 1
ATOM 1633 C C . GLU A 1 216 ? 22.958 -4.735 -24.279 1.00 79.19 216 GLU A C 1
ATOM 1635 O O . GLU A 1 216 ? 22.949 -5.721 -23.534 1.00 79.19 216 GLU A O 1
ATOM 1640 N N . LEU A 1 217 ? 21.985 -3.820 -24.259 1.00 88.12 217 LEU A N 1
ATOM 1641 C CA . LEU A 1 217 ? 20.778 -3.919 -23.447 1.00 88.12 217 LEU A CA 1
ATOM 1642 C C . LEU A 1 217 ? 19.980 -5.151 -23.869 1.00 88.12 217 LEU A C 1
ATOM 1644 O O . LEU A 1 217 ? 19.468 -5.243 -24.983 1.00 88.12 217 LEU A O 1
ATOM 1648 N N . LYS A 1 218 ? 19.815 -6.084 -22.933 1.00 89.81 218 LYS A N 1
ATOM 1649 C CA . LYS A 1 218 ? 19.038 -7.307 -23.126 1.00 89.81 218 LYS A CA 1
ATOM 1650 C C . LYS A 1 218 ? 17.722 -7.230 -22.372 1.00 89.81 218 LYS A C 1
ATOM 1652 O O . LYS A 1 218 ? 17.575 -6.527 -21.374 1.00 89.81 218 LYS A O 1
ATOM 1657 N N . LEU A 1 219 ? 16.758 -8.039 -22.808 1.00 89.38 219 LEU A N 1
ATOM 1658 C CA . LEU A 1 219 ? 15.469 -8.147 -22.124 1.00 89.38 219 LEU A CA 1
ATOM 1659 C C . LEU A 1 219 ? 15.632 -8.549 -20.647 1.00 89.38 219 LEU A C 1
ATOM 1661 O O . LEU A 1 219 ? 14.898 -8.054 -19.795 1.00 89.38 219 LEU A O 1
ATOM 1665 N N . GLN A 1 220 ? 16.581 -9.437 -20.344 1.00 90.12 220 GLN A N 1
ATOM 1666 C CA . GLN A 1 220 ? 16.814 -9.900 -18.977 1.00 90.12 220 GLN A CA 1
ATOM 1667 C C . GLN A 1 220 ? 17.404 -8.799 -18.087 1.00 90.12 220 GLN A C 1
ATOM 1669 O O . GLN A 1 220 ? 16.892 -8.583 -16.994 1.00 90.12 220 GLN A O 1
ATOM 1674 N N . SER A 1 221 ? 18.390 -8.037 -18.576 1.00 91.25 221 S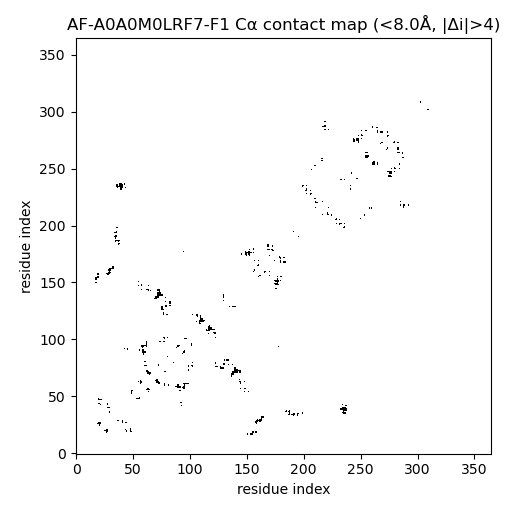ER A N 1
ATOM 1675 C CA . SER A 1 221 ? 18.998 -6.957 -17.790 1.00 91.25 221 SER A CA 1
ATOM 1676 C C . SER A 1 221 ? 18.004 -5.835 -17.481 1.00 91.25 221 SER A C 1
ATOM 1678 O O . SER A 1 221 ? 17.997 -5.317 -16.366 1.00 91.25 221 SER A O 1
ATOM 1680 N N . LEU A 1 222 ? 17.099 -5.517 -18.417 1.00 93.31 222 LEU A N 1
ATOM 1681 C CA . LEU A 1 222 ? 15.990 -4.600 -18.145 1.00 93.31 222 LEU A CA 1
ATOM 1682 C C . LEU A 1 222 ? 15.056 -5.147 -17.056 1.00 93.31 222 LEU A C 1
ATOM 1684 O O . LEU A 1 222 ? 14.684 -4.416 -16.143 1.00 93.31 222 LEU A O 1
ATOM 1688 N N . LYS A 1 223 ? 14.668 -6.427 -17.126 1.00 92.00 223 LYS A N 1
ATOM 1689 C CA . LYS A 1 223 ? 13.788 -7.041 -16.116 1.00 92.00 223 LYS A CA 1
ATOM 1690 C C . LYS A 1 223 ? 14.411 -7.028 -14.724 1.00 92.00 223 LYS A C 1
ATOM 1692 O O . LYS A 1 223 ? 13.718 -6.688 -13.766 1.00 92.00 223 LYS A O 1
ATOM 1697 N N . ASP A 1 224 ? 15.687 -7.384 -14.624 1.00 91.81 224 ASP A N 1
ATOM 1698 C CA . ASP A 1 224 ? 16.411 -7.425 -13.353 1.00 91.81 224 ASP A CA 1
ATOM 1699 C C . ASP A 1 224 ? 16.502 -6.024 -12.740 1.00 91.81 224 ASP A C 1
ATOM 1701 O O . ASP A 1 224 ? 16.146 -5.840 -11.575 1.00 91.81 224 ASP A O 1
ATOM 1705 N N . TYR A 1 225 ? 16.828 -5.020 -13.559 1.00 94.12 225 TYR A N 1
ATOM 1706 C CA . TYR A 1 225 ? 16.815 -3.618 -13.151 1.00 94.12 225 TYR A CA 1
ATOM 1707 C C . TYR A 1 225 ? 15.442 -3.164 -12.640 1.00 94.12 225 TYR A C 1
ATOM 1709 O O . TYR A 1 225 ? 15.339 -2.615 -11.547 1.00 94.12 225 TYR A O 1
ATOM 1717 N N . ILE A 1 226 ? 14.361 -3.413 -13.390 1.00 94.44 226 ILE A N 1
ATOM 1718 C CA . ILE A 1 226 ? 13.011 -2.995 -12.976 1.00 94.44 226 ILE A CA 1
ATOM 1719 C C . ILE A 1 226 ? 12.578 -3.705 -11.690 1.00 94.44 226 ILE A C 1
ATOM 1721 O O . ILE A 1 226 ? 11.899 -3.103 -10.854 1.00 94.44 226 ILE A O 1
ATOM 1725 N N . LYS A 1 227 ? 12.979 -4.966 -11.498 1.00 92.56 227 LYS A N 1
ATOM 1726 C CA . LYS A 1 227 ? 12.713 -5.709 -10.264 1.00 92.56 227 LYS A CA 1
ATOM 1727 C C . LYS A 1 227 ? 13.424 -5.072 -9.070 1.00 92.56 227 LYS A C 1
ATOM 1729 O O . LYS A 1 227 ? 12.785 -4.871 -8.037 1.00 92.56 227 LYS A O 1
ATOM 1734 N N . GLU A 1 228 ? 14.699 -4.726 -9.217 1.00 92.56 228 GLU A N 1
ATOM 1735 C CA . GLU A 1 228 ? 15.477 -4.037 -8.184 1.00 92.56 228 GLU A CA 1
ATOM 1736 C C . GLU A 1 228 ? 14.925 -2.633 -7.906 1.00 92.56 228 GLU A C 1
ATOM 1738 O O . GLU A 1 228 ? 14.643 -2.296 -6.756 1.00 92.56 228 GLU A O 1
ATOM 1743 N N . TYR A 1 229 ? 14.648 -1.853 -8.952 1.00 94.94 229 TYR A N 1
ATOM 1744 C CA . TYR A 1 229 ? 14.029 -0.534 -8.851 1.00 94.94 229 TYR A CA 1
ATOM 1745 C C . TYR A 1 229 ? 12.708 -0.581 -8.075 1.00 94.94 229 TYR A C 1
ATOM 1747 O O . TYR A 1 229 ? 12.520 0.160 -7.107 1.00 94.94 229 TYR A O 1
ATOM 1755 N N . LYS A 1 230 ? 11.799 -1.495 -8.449 1.00 93.94 230 LYS A N 1
ATOM 1756 C CA . LYS A 1 230 ? 10.522 -1.681 -7.750 1.00 93.94 230 LYS A CA 1
ATOM 1757 C C . LYS A 1 230 ? 10.733 -2.146 -6.309 1.00 93.94 230 LYS A C 1
ATOM 1759 O O . LYS A 1 230 ? 9.918 -1.786 -5.470 1.00 93.94 230 LYS A O 1
ATOM 1764 N N . ALA A 1 231 ? 11.771 -2.926 -6.001 1.00 91.81 231 ALA A N 1
ATOM 1765 C CA . ALA A 1 231 ? 12.078 -3.332 -4.630 1.00 91.81 231 ALA A CA 1
ATOM 1766 C C . ALA A 1 231 ? 12.540 -2.142 -3.774 1.00 91.81 231 ALA A C 1
ATOM 1768 O O . ALA A 1 231 ? 11.989 -1.928 -2.697 1.00 91.81 231 ALA A O 1
ATOM 1769 N N . VAL A 1 232 ? 13.467 -1.320 -4.279 1.00 93.50 232 VAL A N 1
ATOM 1770 C CA . VAL A 1 232 ? 13.951 -0.120 -3.576 1.00 93.50 232 VAL A CA 1
ATOM 1771 C C . VAL A 1 232 ? 12.834 0.916 -3.418 1.00 93.50 232 VAL A C 1
ATOM 1773 O O . VAL A 1 232 ? 12.646 1.442 -2.325 1.00 93.50 232 VAL A O 1
ATOM 1776 N N . LYS A 1 233 ? 12.021 1.157 -4.460 1.00 94.56 233 LYS A N 1
ATOM 1777 C CA . LYS A 1 233 ? 10.890 2.108 -4.430 1.00 94.56 233 LYS A CA 1
ATOM 1778 C C . LYS A 1 233 ? 9.897 1.816 -3.296 1.00 94.56 233 LYS A C 1
ATOM 1780 O O . LYS A 1 233 ? 9.346 2.753 -2.723 1.00 94.56 233 LYS A O 1
ATOM 1785 N N . ARG A 1 234 ? 9.672 0.542 -2.943 1.00 93.38 234 ARG A N 1
ATOM 1786 C CA . ARG A 1 234 ? 8.742 0.145 -1.861 1.00 93.38 234 ARG A CA 1
ATOM 1787 C C . ARG A 1 234 ? 9.180 0.659 -0.495 1.00 93.38 234 ARG A C 1
ATOM 1789 O O . ARG A 1 234 ? 8.329 0.973 0.323 1.00 93.38 234 ARG A O 1
ATOM 1796 N N . ASN A 1 235 ? 10.482 0.783 -0.274 1.00 92.75 235 ASN A N 1
ATOM 1797 C CA . ASN A 1 235 ? 11.047 1.261 0.985 1.00 92.75 235 ASN A CA 1
ATOM 1798 C C . ASN A 1 235 ? 11.012 2.792 1.108 1.00 92.75 235 ASN A C 1
ATOM 1800 O O . ASN A 1 235 ? 11.297 3.330 2.172 1.00 92.75 235 ASN A O 1
ATOM 1804 N N . VAL A 1 236 ? 10.675 3.503 0.030 1.00 93.69 236 VAL A N 1
ATOM 1805 C CA . VAL A 1 236 ? 10.635 4.967 -0.002 1.00 93.69 236 VAL A CA 1
ATOM 1806 C C . VAL A 1 236 ? 9.213 5.449 0.323 1.00 93.69 236 VAL A C 1
ATOM 1808 O O . VAL A 1 236 ? 8.254 4.907 -0.248 1.00 93.69 236 VAL A O 1
ATOM 1811 N N . PRO A 1 237 ? 9.044 6.473 1.184 1.00 92.12 237 PRO A N 1
ATOM 1812 C CA . PRO A 1 237 ? 7.750 7.117 1.419 1.00 92.12 237 PRO A CA 1
ATOM 1813 C C . PRO A 1 237 ? 7.102 7.601 0.118 1.00 92.12 237 PRO A C 1
ATOM 1815 O O . PRO A 1 237 ? 7.799 8.099 -0.763 1.00 92.12 237 PRO A O 1
ATOM 1818 N N . GLU A 1 238 ? 5.774 7.494 -0.003 1.00 91.19 238 GLU A N 1
ATOM 1819 C CA . GLU A 1 238 ? 5.041 7.799 -1.246 1.00 91.19 238 GLU A CA 1
ATOM 1820 C C . GLU A 1 238 ? 5.385 9.180 -1.824 1.00 91.19 238 GLU A C 1
ATOM 1822 O O . GLU A 1 238 ? 5.730 9.286 -2.999 1.00 91.19 238 GLU A O 1
ATOM 1827 N N . LEU A 1 239 ? 5.375 10.216 -0.982 1.00 89.75 239 LEU A N 1
ATOM 1828 C CA . LEU A 1 239 ? 5.631 11.605 -1.383 1.00 89.75 239 LEU A CA 1
ATOM 1829 C C . LEU A 1 239 ? 7.070 11.867 -1.860 1.00 89.75 239 LEU A C 1
ATOM 1831 O O . LEU A 1 239 ? 7.341 12.922 -2.423 1.00 89.75 239 LEU A O 1
ATOM 1835 N N . SER A 1 240 ? 7.999 10.940 -1.615 1.00 92.19 240 SER A N 1
ATOM 1836 C CA . SER A 1 240 ? 9.403 11.040 -2.036 1.00 92.19 240 SER A CA 1
ATOM 1837 C C . SER A 1 240 ? 9.725 10.179 -3.261 1.00 92.19 240 SER A C 1
ATOM 1839 O O . SER A 1 240 ? 10.878 10.128 -3.689 1.00 92.19 240 SER A O 1
ATOM 1841 N N . ARG A 1 241 ? 8.736 9.473 -3.820 1.00 93.62 241 ARG A N 1
ATOM 1842 C CA . ARG A 1 241 ? 8.906 8.653 -5.026 1.00 93.62 241 ARG A CA 1
ATOM 1843 C C . ARG A 1 241 ? 8.916 9.528 -6.280 1.00 93.62 241 ARG A C 1
ATOM 1845 O O . ARG A 1 241 ? 8.371 10.629 -6.286 1.00 93.62 241 ARG A O 1
ATOM 1852 N N . GLN A 1 242 ? 9.519 9.013 -7.352 1.00 92.94 242 GLN A N 1
ATOM 1853 C CA . GLN A 1 242 ? 9.437 9.644 -8.669 1.00 92.94 242 GLN A CA 1
ATOM 1854 C C . GLN A 1 242 ? 7.980 9.725 -9.140 1.00 92.94 242 GLN A C 1
ATOM 1856 O O . GLN A 1 242 ? 7.187 8.811 -8.893 1.00 92.94 242 GLN A O 1
ATOM 1861 N N . THR A 1 243 ? 7.641 10.820 -9.820 1.00 95.12 243 THR A N 1
ATOM 1862 C CA . THR A 1 243 ? 6.352 10.959 -10.505 1.00 95.12 243 THR A CA 1
ATOM 1863 C C . THR A 1 243 ? 6.306 10.040 -11.721 1.00 95.12 243 THR A C 1
ATOM 1865 O O . THR A 1 243 ? 7.349 9.676 -12.261 1.00 95.12 243 THR A O 1
ATOM 1868 N N . ASP A 1 244 ? 5.105 9.718 -12.205 1.00 94.81 244 ASP A N 1
ATOM 1869 C CA . ASP A 1 244 ? 4.946 8.877 -13.398 1.00 94.81 244 ASP A CA 1
ATOM 1870 C C . ASP A 1 244 ? 5.729 9.425 -14.604 1.00 94.81 244 ASP A C 1
ATOM 1872 O O . ASP A 1 244 ? 6.364 8.659 -15.324 1.00 94.81 244 ASP A O 1
ATOM 1876 N N . ALA A 1 245 ? 5.755 10.751 -14.783 1.00 94.94 245 ALA A N 1
ATOM 1877 C CA . ALA A 1 245 ? 6.532 11.406 -15.836 1.00 94.94 245 ALA A CA 1
ATOM 1878 C C . ALA A 1 245 ? 8.047 11.206 -15.657 1.00 94.94 245 ALA A C 1
ATOM 1880 O O . ALA A 1 245 ? 8.731 10.829 -16.602 1.00 94.94 245 ALA A O 1
ATOM 1881 N N . ALA A 1 246 ? 8.567 11.379 -14.440 1.00 95.25 246 ALA A N 1
ATOM 1882 C CA . ALA A 1 246 ? 9.988 11.170 -14.172 1.00 95.25 246 ALA A CA 1
ATOM 1883 C C . ALA A 1 246 ? 10.397 9.688 -14.292 1.00 95.25 246 ALA A C 1
ATOM 1885 O O . ALA A 1 246 ? 11.521 9.379 -14.686 1.00 95.25 246 ALA A O 1
ATOM 1886 N N . GLU A 1 247 ? 9.493 8.752 -13.985 1.00 96.00 247 GLU A N 1
ATOM 1887 C CA . GLU A 1 247 ? 9.715 7.325 -14.238 1.00 96.00 247 GLU A CA 1
ATOM 1888 C C . GLU A 1 247 ? 9.737 6.997 -15.735 1.00 96.00 247 GLU A C 1
ATOM 1890 O O . GLU A 1 247 ? 10.529 6.156 -16.156 1.00 96.00 247 GLU A O 1
ATOM 1895 N N . VAL A 1 248 ? 8.912 7.667 -16.547 1.00 96.50 248 VAL A N 1
ATOM 1896 C CA . VAL A 1 248 ? 8.987 7.573 -18.013 1.00 96.50 248 VAL A CA 1
ATOM 1897 C C . VAL A 1 248 ? 10.331 8.106 -18.512 1.00 96.50 248 VAL A C 1
ATOM 1899 O O . VAL A 1 248 ? 11.024 7.386 -19.230 1.00 96.50 248 VAL A O 1
ATOM 1902 N N . ASP A 1 249 ? 10.754 9.292 -18.063 1.00 94.75 249 ASP A N 1
ATOM 1903 C CA . ASP A 1 249 ? 12.038 9.896 -18.447 1.00 94.75 249 ASP A CA 1
ATOM 1904 C C . ASP A 1 249 ? 13.236 9.006 -18.067 1.00 94.75 249 ASP A C 1
ATOM 1906 O O . ASP A 1 249 ? 14.224 8.912 -18.799 1.00 94.75 249 ASP A O 1
ATOM 1910 N N . MET A 1 250 ? 13.148 8.299 -16.936 1.00 95.19 250 MET A N 1
ATOM 1911 C CA . MET A 1 250 ? 14.151 7.317 -16.518 1.00 95.19 250 MET A CA 1
ATOM 1912 C C . MET A 1 250 ? 14.275 6.162 -17.526 1.00 95.19 250 MET A C 1
ATOM 1914 O O . MET A 1 250 ? 15.391 5.773 -17.881 1.00 95.19 250 MET A O 1
ATOM 1918 N N . ILE A 1 251 ? 13.153 5.616 -18.010 1.00 95.88 251 ILE A N 1
ATOM 1919 C CA . ILE A 1 251 ? 13.159 4.560 -19.036 1.00 95.88 251 ILE A CA 1
ATOM 1920 C C . ILE A 1 251 ? 13.618 5.107 -20.389 1.00 95.88 251 ILE A C 1
ATOM 1922 O O . ILE A 1 251 ? 14.400 4.444 -21.074 1.00 95.88 251 ILE A O 1
ATOM 1926 N N . ASP A 1 252 ? 13.202 6.323 -20.744 1.00 94.00 252 ASP A N 1
ATOM 1927 C CA . ASP A 1 252 ? 13.650 7.010 -21.955 1.00 94.00 252 ASP A CA 1
ATOM 1928 C C . ASP A 1 252 ? 15.174 7.162 -21.960 1.00 94.00 252 ASP A C 1
ATOM 1930 O O . ASP A 1 252 ? 15.827 6.834 -22.949 1.00 94.00 252 ASP A O 1
ATOM 1934 N N . LEU A 1 253 ? 15.770 7.569 -20.836 1.00 92.88 253 LEU A N 1
ATOM 1935 C CA . LEU A 1 253 ? 17.220 7.684 -20.705 1.00 92.88 253 LEU A CA 1
ATOM 1936 C C . LEU A 1 253 ? 17.925 6.330 -20.879 1.00 92.88 253 LEU A C 1
ATOM 1938 O O . LEU A 1 253 ? 18.975 6.270 -21.520 1.00 92.88 253 LEU A O 1
ATOM 1942 N N . ILE A 1 254 ? 17.365 5.244 -20.334 1.00 92.50 254 ILE A N 1
ATOM 1943 C CA . ILE A 1 254 ? 17.907 3.887 -20.517 1.00 92.50 254 ILE A CA 1
ATOM 1944 C C . ILE A 1 254 ? 17.882 3.499 -21.999 1.00 92.50 254 ILE A C 1
ATOM 1946 O O . ILE A 1 254 ? 18.894 3.033 -22.521 1.00 92.50 254 ILE A O 1
ATOM 1950 N N . ALA A 1 255 ? 16.761 3.725 -22.684 1.00 92.12 255 ALA A N 1
ATOM 1951 C CA . ALA A 1 255 ? 16.611 3.393 -24.097 1.00 92.12 255 ALA A CA 1
ATOM 1952 C C . ALA A 1 255 ? 17.514 4.250 -24.997 1.00 92.12 255 ALA A C 1
ATOM 1954 O O . ALA A 1 255 ? 18.163 3.731 -25.902 1.00 92.12 255 ALA A O 1
ATOM 1955 N N . VAL A 1 256 ? 17.607 5.556 -24.732 1.00 90.81 256 VAL A N 1
ATOM 1956 C CA . VAL A 1 256 ? 18.437 6.479 -25.515 1.00 90.81 256 VAL A CA 1
ATOM 1957 C C . VAL A 1 256 ? 19.921 6.200 -25.307 1.00 90.81 256 VAL A C 1
ATOM 1959 O O . VAL A 1 256 ? 20.703 6.365 -26.238 1.00 90.81 256 VAL A O 1
ATOM 1962 N N . LYS A 1 257 ? 20.365 5.740 -24.137 1.00 89.31 257 LYS A N 1
ATOM 1963 C CA . LYS A 1 257 ? 21.782 5.399 -23.935 1.00 89.31 257 LYS A CA 1
ATOM 1964 C C . LYS A 1 257 ? 22.253 4.225 -24.795 1.00 89.31 257 LYS A C 1
ATOM 1966 O O . LYS A 1 257 ? 23.437 4.189 -25.121 1.00 89.31 257 LYS A O 1
ATOM 1971 N N . ASP A 1 258 ? 21.363 3.319 -25.195 1.00 89.06 258 ASP A N 1
ATOM 1972 C CA . ASP A 1 258 ? 21.726 2.146 -25.987 1.00 89.06 258 ASP A CA 1
ATOM 1973 C C . ASP A 1 258 ? 21.526 2.377 -27.505 1.00 89.06 258 ASP A C 1
ATOM 1975 O O . ASP A 1 258 ? 20.388 2.516 -27.971 1.00 89.06 258 ASP A O 1
ATOM 1979 N N . PRO A 1 259 ? 22.608 2.378 -28.313 1.00 87.88 259 PRO A N 1
ATOM 1980 C CA . PRO A 1 259 ? 22.524 2.594 -29.760 1.00 87.88 259 PRO A CA 1
ATOM 1981 C C . PRO A 1 259 ? 21.653 1.576 -30.506 1.00 87.88 259 PRO A C 1
ATOM 1983 O O . PRO A 1 259 ? 21.071 1.903 -31.533 1.00 87.88 259 PRO A O 1
ATOM 1986 N N . SER A 1 260 ? 21.554 0.348 -29.999 1.00 85.94 260 SER A N 1
ATOM 1987 C CA . SER A 1 260 ? 20.897 -0.774 -30.670 1.00 85.94 260 SER A CA 1
ATOM 1988 C C . SER A 1 260 ? 19.365 -0.731 -30.591 1.00 85.94 260 SER A C 1
ATOM 1990 O O . SER A 1 260 ? 18.680 -1.408 -31.359 1.00 85.94 260 SER A O 1
ATOM 1992 N N . VAL A 1 261 ? 18.808 0.070 -29.676 1.00 90.75 261 VAL A N 1
ATOM 1993 C CA . VAL A 1 261 ? 17.352 0.247 -29.521 1.00 90.75 261 VAL A CA 1
ATOM 1994 C C . VAL A 1 261 ? 16.879 1.686 -29.692 1.00 90.75 261 VAL A C 1
ATOM 1996 O O . VAL A 1 261 ? 15.689 1.874 -29.942 1.00 90.75 261 VAL A O 1
ATOM 1999 N N . ARG A 1 262 ? 17.769 2.685 -29.583 1.00 91.56 262 ARG A N 1
ATOM 2000 C CA . ARG A 1 262 ? 17.425 4.118 -29.569 1.00 91.56 262 ARG A CA 1
ATOM 2001 C C . ARG A 1 262 ? 16.476 4.532 -30.694 1.00 91.56 262 ARG A C 1
ATOM 2003 O O . ARG A 1 262 ? 15.441 5.122 -30.409 1.00 91.56 262 ARG A O 1
ATOM 2010 N N . GLU A 1 263 ? 16.804 4.227 -31.949 1.00 91.75 263 GLU A N 1
ATOM 2011 C CA . GLU A 1 263 ? 16.017 4.690 -33.106 1.00 91.75 263 GLU A CA 1
ATOM 2012 C C . GLU A 1 263 ? 14.616 4.068 -33.140 1.00 91.75 263 GLU A C 1
ATOM 2014 O O . GLU A 1 263 ? 13.611 4.761 -33.295 1.00 91.75 263 GLU A O 1
ATOM 2019 N N . ILE A 1 264 ? 14.531 2.752 -32.927 1.00 91.75 264 ILE A N 1
ATOM 2020 C CA . ILE A 1 264 ? 13.249 2.034 -32.899 1.00 91.75 264 ILE A CA 1
ATOM 2021 C C . ILE A 1 264 ? 12.400 2.515 -31.716 1.00 91.75 264 ILE A C 1
ATOM 2023 O O . ILE A 1 264 ? 11.176 2.623 -31.829 1.00 91.75 264 ILE A O 1
ATOM 2027 N N . TYR A 1 265 ? 13.041 2.792 -30.579 1.00 93.75 265 TYR A N 1
ATOM 2028 C CA . TYR A 1 265 ? 12.377 3.312 -29.394 1.00 93.75 265 TYR A CA 1
ATOM 2029 C C . TYR A 1 265 ? 11.778 4.692 -29.649 1.00 93.75 265 TYR A C 1
ATOM 2031 O O . TYR A 1 265 ? 10.599 4.880 -29.365 1.00 93.75 265 TYR A O 1
ATOM 2039 N N . ASP A 1 266 ? 12.534 5.612 -30.247 1.00 92.69 266 ASP A N 1
ATOM 2040 C CA . ASP A 1 266 ? 12.075 6.974 -30.538 1.00 92.69 266 ASP A CA 1
ATOM 2041 C C . ASP A 1 266 ? 10.845 6.989 -31.466 1.00 92.69 266 ASP A C 1
ATOM 2043 O O . ASP A 1 266 ? 9.831 7.637 -31.181 1.00 92.69 266 ASP A O 1
ATOM 2047 N N . ILE A 1 267 ? 10.865 6.158 -32.516 1.00 93.56 267 ILE A N 1
ATOM 2048 C CA . ILE A 1 267 ? 9.728 5.987 -33.433 1.00 93.56 267 ILE A CA 1
ATOM 2049 C C . ILE A 1 267 ? 8.492 5.472 -32.682 1.00 93.56 267 ILE A C 1
ATOM 2051 O O . ILE A 1 267 ? 7.403 6.043 -32.792 1.00 93.56 267 ILE A O 1
ATOM 2055 N N . LYS A 1 268 ? 8.637 4.392 -31.901 1.00 93.00 268 LYS A N 1
ATOM 2056 C CA . LYS A 1 268 ? 7.505 3.791 -31.176 1.00 93.00 268 LYS A CA 1
ATOM 2057 C C . LYS A 1 268 ? 6.972 4.702 -30.078 1.00 93.00 268 LYS A C 1
ATOM 2059 O O . LYS A 1 268 ? 5.760 4.779 -29.892 1.00 93.00 268 LYS A O 1
ATOM 2064 N N . ARG A 1 269 ? 7.854 5.397 -29.365 1.00 93.38 269 ARG A N 1
ATOM 2065 C CA . ARG A 1 269 ? 7.489 6.359 -28.325 1.00 93.38 269 ARG A CA 1
ATOM 2066 C C . ARG A 1 269 ? 6.700 7.527 -28.910 1.00 93.38 269 ARG A C 1
ATOM 2068 O O . ARG A 1 269 ? 5.710 7.934 -28.318 1.00 93.38 269 ARG A O 1
ATOM 2075 N N . THR A 1 270 ? 7.100 8.034 -30.076 1.00 93.06 270 THR A N 1
ATOM 2076 C CA . THR A 1 270 ? 6.372 9.107 -30.773 1.00 93.06 270 THR A CA 1
ATOM 2077 C C . THR A 1 270 ? 4.977 8.654 -31.202 1.00 93.06 270 THR A C 1
ATOM 2079 O O . THR A 1 270 ? 4.014 9.404 -31.062 1.00 93.06 270 THR A O 1
ATOM 2082 N N . ALA A 1 271 ? 4.846 7.414 -31.684 1.00 93.81 271 ALA A N 1
ATOM 2083 C CA . ALA A 1 271 ? 3.556 6.854 -32.081 1.00 93.81 271 ALA A CA 1
ATOM 2084 C C . ALA A 1 271 ? 2.625 6.582 -30.884 1.00 93.81 271 ALA A C 1
ATOM 2086 O O . ALA A 1 271 ? 1.422 6.820 -30.965 1.00 93.81 271 ALA A O 1
ATOM 2087 N N . THR A 1 272 ? 3.175 6.080 -29.777 1.00 93.00 272 THR A N 1
ATOM 2088 C CA . THR A 1 272 ? 2.433 5.767 -28.549 1.00 93.00 272 THR A CA 1
ATOM 2089 C C . THR A 1 272 ? 3.199 6.268 -27.325 1.00 93.00 272 THR A C 1
ATOM 2091 O O . THR A 1 272 ? 3.989 5.509 -26.753 1.00 93.00 272 THR A O 1
ATOM 2094 N N . PRO A 1 273 ? 2.979 7.529 -26.912 1.00 93.50 273 PRO A N 1
ATOM 2095 C CA . PRO A 1 273 ? 3.656 8.101 -25.757 1.00 93.50 273 PRO A CA 1
ATOM 2096 C C . PRO A 1 273 ? 3.275 7.362 -24.464 1.00 93.50 273 PRO A C 1
ATOM 2098 O O . PRO A 1 273 ? 2.086 7.285 -24.137 1.00 93.50 273 PRO A O 1
ATOM 2101 N N . PRO A 1 274 ? 4.246 6.807 -23.719 1.00 95.25 274 PRO A N 1
ATOM 2102 C CA . PRO A 1 274 ? 3.971 6.184 -22.431 1.00 95.25 274 PRO A CA 1
ATOM 2103 C C . PRO A 1 274 ? 3.606 7.241 -21.380 1.00 95.25 274 PRO A C 1
ATOM 2105 O O . PRO A 1 274 ? 4.159 8.338 -21.365 1.00 95.25 274 PRO A O 1
ATOM 2108 N N . THR A 1 275 ? 2.682 6.903 -20.480 1.00 96.12 275 THR A N 1
ATOM 2109 C CA . THR A 1 275 ? 2.185 7.816 -19.431 1.00 96.12 275 THR A CA 1
ATOM 2110 C C . THR A 1 275 ? 2.641 7.433 -18.027 1.00 96.12 275 THR A C 1
ATOM 2112 O O . THR A 1 275 ? 2.407 8.181 -17.089 1.00 96.12 275 THR A O 1
ATOM 2115 N N . ASN A 1 276 ? 3.224 6.246 -17.863 1.00 95.38 276 ASN A N 1
ATOM 2116 C CA . ASN A 1 276 ? 3.697 5.710 -16.588 1.00 95.38 276 ASN A CA 1
ATOM 2117 C C . ASN A 1 276 ? 4.798 4.662 -16.805 1.00 95.38 276 ASN A C 1
ATOM 2119 O O . ASN A 1 276 ? 5.008 4.186 -17.927 1.00 95.38 276 ASN A O 1
ATOM 2123 N N . LEU A 1 277 ? 5.450 4.253 -15.713 1.00 94.62 277 LEU A N 1
ATOM 2124 C CA . LEU A 1 277 ? 6.529 3.266 -15.727 1.00 94.62 277 LEU A CA 1
ATOM 2125 C C . LEU A 1 277 ? 6.163 1.975 -16.473 1.00 94.62 277 LEU A C 1
ATOM 2127 O O . LEU A 1 277 ? 6.931 1.524 -17.319 1.00 94.62 277 LEU A O 1
ATOM 2131 N N . ASP A 1 278 ? 5.006 1.372 -16.183 1.00 93.94 278 ASP A N 1
ATOM 2132 C CA . ASP A 1 278 ? 4.637 0.075 -16.764 1.00 93.94 278 ASP A CA 1
ATOM 2133 C C . ASP A 1 278 ? 4.433 0.176 -18.289 1.00 93.94 278 ASP A C 1
ATOM 2135 O O . ASP A 1 278 ? 4.857 -0.716 -19.027 1.00 93.94 278 ASP A O 1
ATOM 2139 N N . SER A 1 279 ? 3.864 1.284 -18.782 1.00 95.38 279 SER A N 1
ATOM 2140 C CA . SER A 1 279 ? 3.728 1.547 -20.222 1.00 95.38 279 SER A CA 1
ATOM 2141 C C . SER A 1 279 ? 5.078 1.780 -20.916 1.00 95.38 279 SER A C 1
ATOM 2143 O O . SER A 1 279 ? 5.318 1.204 -21.980 1.00 95.38 279 SER A O 1
ATOM 2145 N N . ALA A 1 280 ? 5.996 2.532 -20.296 1.00 95.50 280 ALA A N 1
ATOM 2146 C CA . ALA A 1 280 ? 7.337 2.774 -20.837 1.00 95.50 280 ALA A CA 1
ATOM 2147 C C . ALA A 1 280 ? 8.180 1.487 -20.866 1.00 95.50 280 ALA A C 1
ATOM 2149 O O . ALA A 1 280 ? 8.759 1.126 -21.894 1.00 95.50 280 ALA A O 1
ATOM 2150 N N . VAL A 1 281 ? 8.181 0.731 -19.761 1.00 95.69 281 VAL A N 1
ATOM 2151 C CA . VAL A 1 281 ? 8.841 -0.580 -19.672 1.00 95.69 281 VAL A CA 1
ATOM 2152 C C . VAL A 1 281 ? 8.240 -1.556 -20.678 1.00 95.69 281 VAL A C 1
ATOM 2154 O O . VAL A 1 281 ? 8.984 -2.308 -21.310 1.00 95.69 281 VAL A O 1
ATOM 2157 N N . GLY A 1 282 ? 6.916 -1.553 -20.855 1.00 95.12 282 GLY A N 1
ATOM 2158 C CA . GLY A 1 282 ? 6.224 -2.383 -21.840 1.00 95.12 282 GLY A CA 1
ATOM 2159 C C . GLY A 1 282 ? 6.672 -2.093 -23.273 1.00 95.12 282 GLY A C 1
ATOM 2160 O O . GLY A 1 282 ? 6.948 -3.029 -24.031 1.00 95.12 282 GLY A O 1
ATOM 2161 N N . LEU A 1 283 ? 6.819 -0.812 -23.623 1.00 95.75 283 LEU A N 1
ATOM 2162 C CA . LEU A 1 283 ? 7.282 -0.369 -24.937 1.00 95.75 283 LEU A CA 1
ATOM 2163 C C . LEU A 1 283 ? 8.731 -0.803 -25.207 1.00 95.75 283 LEU A C 1
ATOM 2165 O O . LEU A 1 283 ? 8.995 -1.460 -26.218 1.00 95.75 283 LEU A O 1
ATOM 2169 N N . LEU A 1 284 ? 9.652 -0.541 -24.274 1.00 95.06 284 LEU A N 1
ATOM 2170 C CA . LEU A 1 284 ? 11.051 -0.965 -24.397 1.00 95.06 284 LEU A CA 1
ATOM 2171 C C . LEU A 1 284 ? 11.188 -2.498 -24.417 1.00 95.06 284 LEU A C 1
ATOM 2173 O O . LEU A 1 284 ? 11.885 -3.063 -25.261 1.00 95.06 284 LEU A O 1
ATOM 2177 N N . SER A 1 285 ? 10.451 -3.196 -23.550 1.00 94.81 285 SER A N 1
ATOM 2178 C CA . SER A 1 285 ? 10.430 -4.664 -23.503 1.00 94.81 285 SER A CA 1
ATOM 2179 C C . SER A 1 285 ? 9.903 -5.285 -24.797 1.00 94.81 285 SER A C 1
ATOM 2181 O O . SER A 1 285 ? 10.365 -6.357 -25.184 1.00 94.81 285 SER A O 1
ATOM 2183 N N . SER A 1 286 ? 8.945 -4.644 -25.477 1.00 94.25 286 SER A N 1
ATOM 2184 C CA . SER A 1 286 ? 8.436 -5.094 -26.780 1.00 94.25 286 SER A CA 1
ATOM 2185 C C . SER A 1 286 ? 9.531 -5.080 -27.847 1.00 94.25 286 SER A C 1
ATOM 2187 O O . SER A 1 286 ? 9.658 -6.043 -28.603 1.00 94.25 286 SER A O 1
ATOM 2189 N N . ILE A 1 287 ? 10.350 -4.023 -27.882 1.00 93.00 287 ILE A N 1
ATOM 2190 C CA . ILE A 1 287 ? 11.479 -3.900 -28.816 1.00 93.00 287 ILE A CA 1
ATOM 2191 C C . ILE A 1 287 ? 12.511 -4.988 -28.531 1.00 93.00 287 ILE A C 1
ATOM 2193 O O . ILE A 1 287 ? 12.846 -5.762 -29.425 1.00 93.00 287 ILE A O 1
ATOM 2197 N N . LEU A 1 288 ? 12.950 -5.102 -27.276 1.00 93.12 288 LEU A N 1
ATOM 2198 C CA . LEU A 1 288 ? 13.947 -6.093 -26.865 1.00 93.12 288 LEU A CA 1
ATOM 2199 C C . LEU A 1 288 ? 13.477 -7.531 -27.118 1.00 93.12 288 LEU A C 1
ATOM 2201 O O . LEU A 1 288 ? 14.254 -8.369 -27.563 1.00 93.12 288 LEU A O 1
ATOM 2205 N N . ARG A 1 289 ? 12.191 -7.819 -26.889 1.00 92.44 289 ARG A N 1
ATOM 2206 C CA . ARG A 1 289 ? 11.600 -9.126 -27.202 1.00 92.44 289 ARG A CA 1
ATOM 2207 C C . ARG A 1 289 ? 11.564 -9.397 -28.704 1.00 92.44 289 ARG A C 1
ATOM 2209 O O . ARG A 1 289 ? 11.795 -10.530 -29.104 1.00 92.44 289 ARG A O 1
ATOM 2216 N N . GLY A 1 290 ? 11.246 -8.391 -29.519 1.00 90.00 290 GLY A N 1
ATOM 2217 C CA . GLY A 1 290 ? 11.274 -8.521 -30.976 1.00 90.00 290 GLY A CA 1
ATOM 2218 C C . GLY A 1 290 ? 12.664 -8.907 -31.475 1.00 90.00 290 GLY A C 1
ATOM 2219 O O . GLY A 1 290 ? 12.789 -9.842 -32.253 1.00 90.00 290 GLY A O 1
ATOM 2220 N N . ARG A 1 291 ? 13.701 -8.254 -30.945 1.00 87.69 291 ARG A N 1
ATOM 2221 C CA . ARG A 1 291 ? 15.100 -8.526 -31.300 1.00 87.69 291 ARG A CA 1
ATOM 2222 C C . ARG A 1 291 ? 15.556 -9.919 -30.876 1.00 87.69 291 ARG A C 1
ATOM 2224 O O . ARG A 1 291 ? 16.024 -10.666 -31.725 1.00 87.69 291 ARG A O 1
ATOM 2231 N N . ALA A 1 292 ? 15.298 -10.302 -29.624 1.00 87.69 292 ALA A N 1
ATOM 2232 C CA . ALA A 1 292 ? 15.599 -11.650 -29.139 1.00 87.69 292 ALA A CA 1
ATOM 2233 C C . ALA A 1 292 ? 14.922 -12.741 -29.993 1.00 87.69 292 ALA A C 1
ATOM 2235 O O . ALA A 1 292 ? 15.523 -13.766 -30.282 1.00 87.69 292 ALA A O 1
ATOM 2236 N N . ARG A 1 293 ? 13.687 -12.506 -30.458 1.00 89.44 293 ARG A N 1
ATOM 2237 C CA . ARG A 1 293 ? 12.999 -13.441 -31.362 1.00 89.44 293 ARG A CA 1
ATOM 2238 C C . ARG A 1 293 ? 13.612 -13.495 -32.758 1.00 89.44 293 ARG A C 1
ATOM 2240 O O . ARG A 1 293 ? 13.601 -14.561 -33.357 1.00 89.44 293 ARG A O 1
ATOM 2247 N N . CYS A 1 294 ? 14.105 -12.379 -33.295 1.00 85.69 294 CYS A N 1
ATOM 2248 C CA . CYS A 1 294 ? 14.831 -12.400 -34.566 1.00 85.69 294 CYS A CA 1
ATOM 2249 C C . CYS A 1 294 ? 16.111 -13.237 -34.445 1.00 85.69 294 CYS A C 1
ATOM 2251 O O . CYS A 1 294 ? 16.342 -14.089 -35.293 1.00 85.69 294 CYS A O 1
ATOM 2253 N N . GLU A 1 295 ? 16.867 -13.070 -33.355 1.00 84.75 295 GLU A N 1
ATOM 2254 C CA . GLU A 1 295 ? 18.049 -13.894 -33.062 1.00 84.75 295 GLU A CA 1
ATOM 2255 C C . GLU A 1 295 ? 17.686 -15.388 -32.977 1.00 84.75 295 GLU A C 1
ATOM 2257 O O . GLU A 1 295 ? 18.323 -16.214 -33.625 1.00 84.75 295 GLU A O 1
ATOM 2262 N N . GLU A 1 296 ? 16.608 -15.740 -32.264 1.00 84.88 296 GLU A N 1
ATOM 2263 C CA . GLU A 1 296 ? 16.102 -17.121 -32.197 1.00 84.88 296 GLU A CA 1
ATOM 2264 C C . GLU A 1 296 ? 15.713 -17.679 -33.583 1.00 84.88 296 GLU A C 1
ATOM 2266 O O . GLU A 1 296 ? 15.984 -18.843 -33.883 1.00 84.88 296 GLU A O 1
ATOM 2271 N N . ILE A 1 297 ? 15.085 -16.871 -34.447 1.00 87.06 297 ILE A N 1
ATOM 2272 C CA . ILE A 1 297 ? 14.719 -17.272 -35.817 1.00 87.06 297 ILE A CA 1
ATOM 2273 C C . ILE A 1 297 ? 15.973 -17.522 -36.662 1.00 87.06 297 ILE A C 1
ATOM 2275 O O . ILE A 1 297 ? 16.046 -18.529 -37.371 1.00 87.06 297 ILE A O 1
ATOM 2279 N N . ASP A 1 298 ? 16.961 -16.634 -36.578 1.00 86.00 298 ASP A N 1
ATOM 2280 C CA . ASP A 1 298 ? 18.216 -16.759 -37.315 1.00 86.00 298 ASP A CA 1
ATOM 2281 C C . ASP A 1 298 ? 18.997 -18.004 -36.875 1.00 86.00 298 ASP A C 1
ATOM 2283 O O . ASP A 1 298 ? 19.523 -18.732 -37.719 1.00 86.00 298 ASP A O 1
ATOM 2287 N N . GLU A 1 299 ? 19.002 -18.322 -35.576 1.00 83.56 299 GLU A N 1
ATOM 2288 C CA . GLU A 1 299 ? 19.588 -19.558 -35.044 1.00 83.56 299 GLU A CA 1
ATOM 2289 C C . GLU A 1 299 ? 18.902 -20.818 -35.593 1.00 83.56 299 GLU A C 1
ATOM 2291 O O . GLU A 1 299 ? 19.580 -21.760 -36.018 1.00 83.56 299 GLU A O 1
ATOM 2296 N N . VAL A 1 300 ? 17.564 -20.845 -35.631 1.00 84.69 300 VAL A N 1
ATOM 2297 C CA . VAL A 1 300 ? 16.795 -21.969 -36.197 1.00 84.69 300 VAL A CA 1
ATOM 2298 C C . VAL A 1 300 ? 17.096 -22.142 -37.692 1.00 84.69 300 VAL A C 1
ATOM 2300 O O . VAL A 1 300 ? 17.316 -23.263 -38.165 1.00 84.69 300 VAL A O 1
ATOM 2303 N N . ASN A 1 301 ? 17.171 -21.042 -38.439 1.00 79.88 301 ASN A N 1
ATOM 2304 C CA . ASN A 1 301 ? 17.487 -21.061 -39.867 1.00 79.88 301 ASN A CA 1
ATOM 2305 C C . ASN A 1 301 ? 18.949 -21.465 -40.137 1.00 79.88 301 ASN A C 1
ATOM 2307 O O . ASN A 1 301 ? 19.230 -22.194 -41.086 1.00 79.88 301 ASN A O 1
ATOM 2311 N N . ALA A 1 302 ? 19.892 -21.073 -39.280 1.00 76.44 302 ALA A N 1
ATOM 2312 C CA . ALA A 1 302 ? 21.289 -21.489 -39.389 1.00 76.44 302 ALA A CA 1
ATOM 2313 C C . ALA A 1 302 ? 21.488 -22.979 -39.041 1.00 76.44 302 ALA A C 1
ATOM 2315 O O . ALA A 1 302 ? 22.304 -23.660 -39.668 1.00 76.44 302 ALA A O 1
ATOM 2316 N N . ALA A 1 303 ? 20.728 -23.514 -38.080 1.00 63.28 303 ALA A N 1
ATOM 2317 C CA . ALA A 1 303 ? 20.783 -24.924 -37.688 1.00 63.28 303 ALA A CA 1
ATOM 2318 C C . ALA A 1 303 ? 20.267 -25.874 -38.784 1.00 63.28 303 ALA A C 1
ATOM 2320 O O . ALA A 1 303 ? 20.765 -26.993 -38.920 1.00 63.28 303 ALA A O 1
ATOM 2321 N N . THR A 1 304 ? 19.312 -25.427 -39.602 1.00 57.19 304 THR A N 1
ATOM 2322 C CA . THR A 1 304 ? 18.802 -26.198 -40.750 1.00 57.19 304 THR A CA 1
ATOM 2323 C C . THR A 1 304 ? 19.751 -26.182 -41.957 1.00 57.19 304 THR A C 1
ATOM 2325 O O . THR A 1 304 ? 19.683 -27.079 -42.795 1.00 57.19 304 THR A O 1
ATOM 2328 N N . ALA A 1 305 ? 20.699 -25.239 -42.015 1.00 55.75 305 ALA A N 1
ATOM 2329 C CA . ALA A 1 305 ? 21.671 -25.099 -43.103 1.00 55.75 305 ALA A CA 1
ATOM 2330 C C . ALA A 1 305 ? 22.959 -25.943 -42.941 1.00 55.75 305 ALA A C 1
ATOM 2332 O O . ALA A 1 305 ? 23.817 -25.936 -43.823 1.00 55.75 305 ALA A O 1
ATOM 2333 N N . SER A 1 306 ? 23.154 -26.669 -41.831 1.00 46.50 306 SER A N 1
ATOM 2334 C CA . SER A 1 306 ? 24.360 -27.489 -41.605 1.00 46.50 306 SER A CA 1
ATOM 2335 C C . SER A 1 306 ? 24.073 -28.758 -40.786 1.00 46.50 306 SER A C 1
ATOM 2337 O O . SER A 1 306 ? 24.163 -28.729 -39.556 1.00 46.50 306 SER A O 1
ATOM 2339 N N . PRO A 1 307 ? 23.830 -29.916 -41.436 1.00 46.56 307 PRO A N 1
ATOM 2340 C CA . PRO A 1 307 ? 23.524 -31.178 -40.749 1.00 46.56 307 PRO A CA 1
ATOM 2341 C C . PRO A 1 307 ? 24.667 -31.721 -39.873 1.00 46.56 307 PRO A C 1
ATOM 2343 O O . PRO A 1 307 ? 24.442 -32.602 -39.053 1.00 46.56 307 PRO A O 1
ATOM 2346 N N . ALA A 1 308 ? 25.897 -31.219 -40.028 1.00 46.72 308 ALA A N 1
ATOM 2347 C CA . ALA A 1 308 ? 27.083 -31.749 -39.349 1.00 46.72 308 ALA A CA 1
ATOM 2348 C C . ALA A 1 308 ? 27.361 -31.142 -37.956 1.00 46.72 308 ALA A C 1
ATOM 2350 O O . ALA A 1 308 ? 28.182 -31.681 -37.217 1.00 46.72 308 ALA A O 1
ATOM 2351 N N . LYS A 1 309 ? 26.700 -30.041 -37.562 1.00 44.12 309 LYS A N 1
ATOM 2352 C CA . LYS A 1 309 ? 26.896 -29.407 -36.235 1.00 44.12 309 LYS A CA 1
ATOM 2353 C C . LYS A 1 309 ? 25.833 -29.777 -35.195 1.00 44.12 309 LYS A C 1
ATOM 2355 O O . LYS A 1 309 ? 26.024 -29.500 -34.012 1.00 44.12 309 LYS A O 1
ATOM 2360 N N . SER A 1 310 ? 24.748 -30.435 -35.601 1.00 41.22 310 SER A N 1
ATOM 2361 C CA . SER A 1 310 ? 23.624 -30.784 -34.719 1.00 41.22 310 SER A CA 1
ATOM 2362 C C . SER A 1 310 ? 23.949 -31.885 -33.699 1.00 41.22 310 SER A C 1
ATOM 2364 O O . SER A 1 310 ? 23.316 -31.935 -32.649 1.00 41.22 310 SER A O 1
ATOM 2366 N N . LEU A 1 311 ? 24.976 -32.712 -33.932 1.00 41.66 311 LEU A N 1
ATOM 2367 C CA . LEU A 1 311 ? 25.412 -33.745 -32.979 1.00 41.66 311 LEU A CA 1
ATOM 2368 C C . LEU A 1 311 ? 26.309 -33.223 -31.841 1.00 41.66 311 LEU A C 1
ATOM 2370 O O . LEU A 1 311 ? 26.410 -33.877 -30.808 1.00 41.66 311 LEU A O 1
ATOM 2374 N N . GLY A 1 312 ? 26.932 -32.048 -31.987 1.00 41.50 312 GLY A N 1
ATOM 2375 C CA . GLY A 1 312 ? 27.837 -31.496 -30.969 1.00 41.50 312 GLY A CA 1
ATOM 2376 C C . GLY A 1 312 ? 27.145 -30.694 -29.861 1.00 41.50 312 GLY A C 1
ATOM 2377 O O . GLY A 1 312 ? 27.709 -30.527 -28.783 1.00 41.50 312 GLY A O 1
ATOM 2378 N N . LEU A 1 313 ? 25.927 -30.193 -30.101 1.00 42.34 313 LEU A N 1
ATOM 2379 C CA . LEU A 1 313 ? 25.279 -29.225 -29.204 1.00 42.34 313 LEU A CA 1
ATOM 2380 C C . LEU A 1 313 ? 24.209 -29.825 -28.279 1.00 42.34 313 LEU A C 1
ATOM 2382 O O . LEU A 1 313 ? 23.838 -29.191 -27.293 1.00 42.34 313 LEU A O 1
ATOM 2386 N N . VAL A 1 314 ? 23.740 -31.049 -28.546 1.00 39.41 314 VAL A N 1
ATOM 2387 C CA . VAL A 1 314 ? 22.785 -31.742 -27.659 1.00 39.41 314 VAL A CA 1
ATOM 2388 C C . VAL A 1 314 ? 23.472 -32.211 -26.366 1.00 39.41 314 VAL A C 1
ATOM 2390 O O . VAL A 1 314 ? 22.840 -32.247 -25.315 1.00 39.41 314 VAL A O 1
ATOM 2393 N N . ALA A 1 315 ? 24.785 -32.465 -26.400 1.00 36.53 315 ALA A N 1
ATOM 2394 C CA . ALA A 1 315 ? 25.556 -32.876 -25.225 1.00 36.53 315 ALA A CA 1
ATOM 2395 C C . ALA A 1 315 ? 25.765 -31.751 -24.188 1.00 36.53 315 ALA A C 1
ATOM 2397 O O . ALA A 1 315 ? 25.993 -32.042 -23.019 1.00 36.53 315 ALA A O 1
ATOM 2398 N N . ASN A 1 316 ? 25.657 -30.474 -24.581 1.00 38.94 316 ASN A N 1
ATOM 2399 C CA . ASN A 1 316 ? 26.019 -29.341 -23.715 1.00 38.94 316 ASN A CA 1
ATOM 2400 C C . ASN A 1 316 ? 24.819 -28.652 -23.030 1.00 38.94 316 ASN A C 1
ATOM 2402 O O . ASN A 1 316 ? 24.981 -27.612 -22.396 1.00 38.94 316 ASN A O 1
ATOM 2406 N N . ARG A 1 317 ? 23.601 -29.202 -23.164 1.00 38.47 317 ARG A N 1
ATOM 2407 C CA . ARG A 1 317 ? 22.368 -28.677 -22.533 1.00 38.47 317 ARG A CA 1
ATOM 2408 C C . ARG A 1 317 ? 21.837 -29.532 -21.373 1.00 38.47 317 ARG A C 1
ATOM 2410 O O . ARG A 1 317 ? 20.708 -29.321 -20.936 1.00 38.47 317 ARG A O 1
ATOM 2417 N N . ILE A 1 318 ? 22.634 -30.456 -20.831 1.00 35.31 318 ILE A N 1
ATOM 2418 C CA . ILE A 1 318 ? 22.277 -31.186 -19.606 1.00 35.31 318 ILE A CA 1
ATOM 2419 C C . ILE A 1 318 ? 22.923 -30.472 -18.412 1.00 35.31 318 ILE A C 1
ATOM 2421 O O . ILE A 1 318 ? 24.140 -30.451 -18.264 1.00 35.31 318 ILE A O 1
ATOM 2425 N N . ALA A 1 319 ? 22.093 -29.845 -17.577 1.00 34.91 319 ALA A N 1
ATOM 2426 C CA . ALA A 1 319 ? 22.500 -29.251 -16.305 1.00 34.91 319 ALA A CA 1
ATOM 2427 C C . ALA A 1 319 ? 23.129 -30.310 -15.363 1.00 34.91 319 ALA A C 1
ATOM 2429 O O . ALA A 1 319 ? 22.722 -31.473 -15.410 1.00 34.91 319 ALA A O 1
ATOM 2430 N N . PRO A 1 320 ? 24.059 -29.939 -14.459 1.00 36.03 320 PRO A N 1
ATOM 2431 C CA . PRO A 1 320 ? 24.942 -30.877 -13.750 1.00 36.03 320 PRO A CA 1
ATOM 2432 C C . PRO A 1 320 ? 24.285 -31.684 -12.607 1.00 36.03 320 PRO A C 1
ATOM 2434 O O . PRO A 1 320 ? 24.964 -32.059 -11.662 1.00 36.03 320 PRO A O 1
ATOM 2437 N N . ASN A 1 321 ? 22.978 -31.971 -12.651 1.00 40.16 321 ASN A N 1
ATOM 2438 C CA . ASN A 1 321 ? 22.268 -32.637 -11.545 1.00 40.16 321 ASN A CA 1
ATOM 2439 C C . ASN A 1 321 ? 21.402 -33.852 -11.932 1.00 40.16 321 ASN A C 1
ATOM 2441 O O . ASN A 1 321 ? 20.488 -34.210 -11.193 1.00 40.16 321 ASN A O 1
ATOM 2445 N N . GLN A 1 322 ? 21.699 -34.545 -13.037 1.00 44.81 322 GLN A N 1
ATOM 2446 C CA . GLN A 1 322 ? 21.076 -35.849 -13.349 1.00 44.81 322 GLN A CA 1
ATOM 2447 C C . GLN A 1 322 ? 22.077 -36.948 -13.751 1.00 44.81 322 GLN A C 1
ATOM 2449 O O . GLN A 1 322 ? 21.798 -37.792 -14.599 1.00 44.81 322 GLN A O 1
ATOM 2454 N N . ASP A 1 323 ? 23.236 -36.991 -13.094 1.00 44.22 323 ASP A N 1
ATOM 2455 C CA . ASP A 1 323 ? 24.300 -37.954 -13.419 1.00 44.22 323 ASP A CA 1
ATOM 2456 C C . ASP A 1 323 ? 23.965 -39.419 -13.056 1.00 44.22 323 ASP A C 1
ATOM 2458 O O . ASP A 1 323 ? 24.451 -40.353 -13.689 1.00 44.22 323 ASP A O 1
ATOM 2462 N N . LYS A 1 324 ? 23.082 -39.676 -12.079 1.00 43.03 324 LYS A N 1
ATOM 2463 C CA . LYS A 1 324 ? 22.815 -41.061 -11.630 1.00 43.03 324 LYS A CA 1
ATOM 2464 C C . LYS A 1 324 ? 21.895 -41.869 -12.552 1.00 43.03 324 LYS A C 1
ATOM 2466 O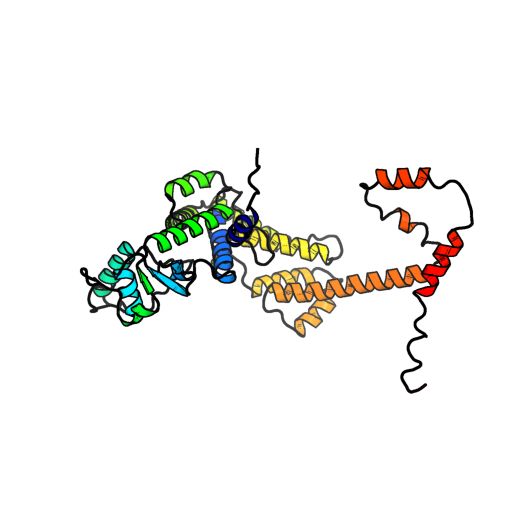 O . LYS A 1 324 ? 22.083 -43.076 -12.670 1.00 43.03 324 LYS A O 1
ATOM 2471 N N . ALA A 1 325 ? 20.931 -41.232 -13.219 1.00 43.72 325 ALA A N 1
ATOM 2472 C CA . ALA A 1 325 ? 19.984 -41.934 -14.094 1.00 43.72 325 ALA A CA 1
ATOM 2473 C C . ALA A 1 325 ? 20.591 -42.249 -15.473 1.00 43.72 325 ALA A C 1
ATOM 2475 O O . ALA A 1 325 ? 20.343 -43.313 -16.037 1.00 43.72 325 ALA A O 1
ATOM 2476 N N . LEU A 1 326 ? 21.444 -41.358 -15.990 1.00 39.38 326 LEU A N 1
ATOM 2477 C CA . LEU A 1 326 ? 22.121 -41.545 -17.275 1.00 39.38 326 LEU A CA 1
ATOM 2478 C C . LEU A 1 326 ? 23.280 -42.547 -17.185 1.00 39.38 326 LEU A C 1
ATOM 2480 O O . LEU A 1 326 ? 23.460 -43.331 -18.115 1.00 39.38 326 LEU A O 1
ATOM 2484 N N . GLN A 1 327 ? 23.998 -42.614 -16.056 1.00 40.94 327 GLN A N 1
ATOM 2485 C CA . GLN A 1 327 ? 25.030 -43.640 -15.845 1.00 40.94 327 GLN A CA 1
ATOM 2486 C C . GLN A 1 327 ? 24.446 -45.060 -15.715 1.00 40.94 327 GLN A C 1
ATOM 2488 O O . GLN A 1 327 ? 25.074 -46.013 -16.172 1.00 40.94 327 GLN A O 1
ATOM 2493 N N . GLN A 1 328 ? 23.227 -45.216 -15.177 1.00 40.44 328 GLN A N 1
ATOM 2494 C CA . GLN A 1 328 ? 22.516 -46.506 -15.171 1.00 40.44 328 GLN A CA 1
ATOM 2495 C C . GLN A 1 328 ? 21.965 -46.902 -16.549 1.00 40.44 328 GLN A C 1
ATOM 2497 O O . GLN A 1 328 ? 21.894 -48.088 -16.869 1.00 40.44 328 GLN A O 1
ATOM 2502 N N . LEU A 1 329 ? 21.595 -45.932 -17.389 1.00 37.75 329 LEU A N 1
ATOM 2503 C CA . LEU A 1 329 ? 21.128 -46.219 -18.747 1.00 37.75 329 LEU A CA 1
ATOM 2504 C C . LEU A 1 329 ? 22.282 -46.574 -19.695 1.00 37.75 329 LEU A C 1
ATOM 2506 O O . LEU A 1 329 ? 22.131 -47.471 -20.523 1.00 37.75 329 LEU A O 1
ATOM 2510 N N . LEU A 1 330 ? 23.447 -45.932 -19.547 1.00 38.44 330 LEU A N 1
ATOM 2511 C CA . LEU A 1 330 ? 24.629 -46.219 -20.369 1.00 38.44 330 LEU A CA 1
ATOM 2512 C C . LEU A 1 330 ? 25.242 -47.599 -20.088 1.00 38.44 330 LEU A C 1
ATOM 2514 O O . LEU A 1 330 ? 25.780 -48.210 -21.007 1.00 38.44 330 LEU A O 1
ATOM 2518 N N . SER A 1 331 ? 25.130 -48.128 -18.865 1.00 40.19 331 SER A N 1
ATOM 2519 C CA . SER A 1 331 ? 25.628 -49.474 -18.538 1.00 40.19 331 SER A CA 1
ATOM 2520 C C . SER A 1 331 ? 24.767 -50.608 -19.111 1.00 40.19 331 SER A C 1
ATOM 2522 O O . SER A 1 331 ? 25.204 -51.757 -19.126 1.00 40.19 331 SER A O 1
ATOM 2524 N N . THR A 1 332 ? 23.567 -50.296 -19.617 1.00 43.50 332 THR A N 1
ATOM 2525 C CA . THR A 1 332 ? 22.601 -51.292 -20.114 1.00 43.50 332 THR A CA 1
ATOM 2526 C C . THR A 1 332 ? 22.578 -51.391 -21.650 1.00 43.50 332 THR A C 1
ATOM 2528 O O . THR A 1 332 ? 21.973 -52.307 -22.203 1.00 43.50 332 THR A O 1
ATOM 2531 N N . ILE A 1 333 ? 23.254 -50.490 -22.374 1.00 41.75 333 ILE A N 1
ATOM 2532 C CA . ILE A 1 333 ? 23.236 -50.441 -23.847 1.00 41.75 333 ILE A CA 1
ATOM 2533 C C . ILE A 1 333 ? 24.568 -50.969 -24.394 1.00 41.75 333 ILE A C 1
ATOM 2535 O O . ILE A 1 333 ? 25.422 -50.237 -24.885 1.00 41.75 333 ILE A O 1
ATOM 2539 N N . GLY A 1 334 ? 24.736 -52.286 -24.300 1.00 36.25 334 GLY A N 1
ATOM 2540 C CA . GLY A 1 334 ? 25.694 -53.023 -25.116 1.00 36.25 334 GLY A CA 1
ATOM 2541 C C . GLY A 1 334 ? 25.141 -53.230 -26.528 1.00 36.25 334 GLY A C 1
ATOM 2542 O O . GLY A 1 334 ? 24.121 -53.889 -26.701 1.00 36.25 334 GLY A O 1
ATOM 2543 N N . THR A 1 335 ? 25.820 -52.638 -27.514 1.00 46.06 335 THR A N 1
ATOM 2544 C CA . THR A 1 335 ? 25.937 -53.054 -28.929 1.00 46.06 335 THR A CA 1
ATOM 2545 C C . THR A 1 335 ? 24.710 -53.687 -29.615 1.00 46.06 335 THR A C 1
ATOM 2547 O O . THR A 1 335 ? 24.454 -54.879 -29.465 1.00 46.06 335 THR A O 1
ATOM 2550 N N . SER A 1 336 ? 24.029 -52.939 -30.492 1.00 37.47 336 SER A N 1
ATOM 2551 C CA . SER A 1 336 ? 23.577 -53.445 -31.809 1.00 37.47 336 SER A CA 1
ATOM 2552 C C . SER A 1 336 ? 22.917 -52.347 -32.661 1.00 37.47 336 SER A C 1
ATOM 2554 O O . SER A 1 336 ? 21.989 -51.662 -32.231 1.00 37.47 336 SER A O 1
ATOM 2556 N N . ASP A 1 337 ? 23.389 -52.228 -33.904 1.00 45.31 337 ASP A N 1
ATOM 2557 C CA . ASP A 1 337 ? 23.078 -51.230 -34.948 1.00 45.31 337 ASP A CA 1
ATOM 2558 C C . ASP A 1 337 ? 21.607 -51.146 -35.427 1.00 45.31 337 ASP A C 1
ATOM 2560 O O . ASP A 1 337 ? 21.282 -50.409 -36.354 1.00 45.31 337 ASP A O 1
ATOM 2564 N N . GLY A 1 338 ? 20.668 -51.867 -34.811 1.00 43.03 338 GLY A N 1
ATOM 2565 C CA . GLY A 1 338 ? 19.295 -51.995 -35.321 1.00 43.03 338 GLY A CA 1
ATOM 2566 C C . GLY A 1 338 ? 18.313 -50.879 -34.934 1.00 43.03 338 GLY A C 1
ATOM 2567 O O . GLY A 1 338 ? 17.221 -50.815 -35.493 1.00 43.03 338 GLY A O 1
ATOM 2568 N N . ARG A 1 339 ? 18.641 -50.005 -33.969 1.00 45.94 339 ARG A N 1
ATOM 2569 C CA . ARG A 1 339 ? 17.662 -49.058 -33.378 1.00 45.94 339 ARG A CA 1
ATOM 2570 C C . ARG A 1 339 ? 17.790 -47.597 -33.822 1.00 45.94 339 ARG A C 1
ATOM 2572 O O . ARG A 1 339 ? 16.862 -46.825 -33.592 1.00 45.94 339 ARG A O 1
ATOM 2579 N N . LEU A 1 340 ? 18.858 -47.227 -34.531 1.00 43.00 340 LEU A N 1
ATOM 2580 C CA . LEU A 1 340 ? 19.005 -45.884 -35.118 1.00 43.00 340 LEU A CA 1
ATOM 2581 C C . LEU A 1 340 ? 18.010 -45.630 -36.270 1.00 43.00 340 LEU A C 1
ATOM 2583 O O . LEU A 1 340 ? 17.519 -44.516 -36.428 1.00 43.00 340 LEU A O 1
ATOM 2587 N N . SER A 1 341 ? 17.619 -46.676 -37.007 1.00 44.72 341 SER A N 1
ATOM 2588 C CA . SER A 1 341 ? 16.623 -46.588 -38.090 1.00 44.72 341 SER A CA 1
ATOM 2589 C C . SER A 1 341 ? 15.196 -46.283 -37.588 1.00 44.72 341 SER A C 1
ATOM 2591 O O . SER A 1 341 ? 14.443 -45.546 -38.235 1.00 44.72 341 SER A O 1
ATOM 2593 N N . ALA A 1 342 ? 14.833 -46.774 -36.396 1.00 40.88 342 ALA A N 1
ATOM 2594 C CA . ALA A 1 342 ? 13.499 -46.583 -35.817 1.00 40.88 342 ALA A CA 1
ATOM 2595 C C . ALA A 1 342 ? 13.277 -45.158 -35.264 1.00 40.88 342 ALA A C 1
ATOM 2597 O O . ALA A 1 342 ? 12.162 -44.632 -35.311 1.00 40.88 342 ALA A O 1
ATOM 2598 N N . LEU A 1 343 ? 14.348 -44.505 -34.801 1.00 41.19 343 LEU A N 1
ATOM 2599 C CA . LEU A 1 343 ? 14.322 -43.117 -34.323 1.00 41.19 343 LEU A CA 1
ATOM 2600 C C . LEU A 1 343 ? 14.277 -42.108 -35.481 1.00 41.19 343 LEU A C 1
ATOM 2602 O O . LEU A 1 343 ? 13.615 -41.078 -35.383 1.00 41.19 343 LEU A O 1
ATOM 2606 N N . MET A 1 344 ? 14.904 -42.431 -36.615 1.00 40.75 344 MET A N 1
ATOM 2607 C CA . MET A 1 344 ? 14.876 -41.568 -37.800 1.00 40.75 344 MET A CA 1
ATOM 2608 C C . MET A 1 344 ? 13.501 -41.579 -38.496 1.00 40.75 344 MET A C 1
ATOM 2610 O O . MET A 1 344 ? 13.029 -40.543 -38.955 1.00 40.75 344 MET A O 1
ATOM 2614 N N . SER A 1 345 ? 12.806 -42.724 -38.494 1.00 40.06 345 SER A N 1
ATOM 2615 C CA . SER A 1 345 ? 11.470 -42.852 -39.107 1.00 40.06 345 SER A CA 1
ATOM 2616 C C . SER A 1 345 ? 10.364 -42.143 -38.314 1.00 40.06 345 SER A C 1
ATOM 2618 O O . SER A 1 345 ? 9.405 -41.644 -38.898 1.00 40.06 345 SER A O 1
ATOM 2620 N N . THR A 1 346 ? 10.499 -42.052 -36.988 1.00 40.22 346 THR A N 1
ATOM 2621 C CA . THR A 1 346 ? 9.537 -41.338 -36.129 1.00 40.22 346 THR A CA 1
ATOM 2622 C C . THR A 1 346 ? 9.709 -39.819 -36.195 1.00 40.22 346 THR A C 1
ATOM 2624 O O . THR A 1 346 ? 8.719 -39.098 -36.112 1.00 40.22 346 THR A O 1
ATOM 2627 N N . LEU A 1 347 ? 10.927 -39.323 -36.437 1.00 38.06 347 LEU A N 1
ATOM 2628 C CA . LEU A 1 347 ? 11.191 -37.894 -36.649 1.00 38.06 347 LEU A CA 1
ATOM 2629 C C . LEU A 1 347 ? 10.750 -37.398 -38.039 1.00 38.06 347 LEU A C 1
ATOM 2631 O O . LEU A 1 347 ? 10.278 -36.270 -38.154 1.00 38.06 347 LEU A O 1
ATOM 2635 N N . GLN A 1 348 ? 10.820 -38.238 -39.080 1.00 39.59 348 GLN A N 1
ATOM 2636 C CA . GLN A 1 348 ? 10.377 -37.867 -40.433 1.00 39.59 348 GLN A CA 1
ATOM 2637 C C . GLN A 1 348 ? 8.840 -37.756 -40.554 1.00 39.59 348 GLN A C 1
ATOM 2639 O O . GLN A 1 348 ? 8.339 -36.970 -41.354 1.00 39.59 348 GLN A O 1
ATOM 2644 N N . ALA A 1 349 ? 8.077 -38.501 -39.743 1.00 38.16 349 ALA A N 1
ATOM 2645 C CA . ALA A 1 349 ? 6.609 -38.518 -39.791 1.00 38.16 349 ALA A CA 1
ATOM 2646 C C . ALA A 1 349 ? 5.935 -37.268 -39.184 1.00 38.16 349 ALA A C 1
ATOM 2648 O O . ALA A 1 349 ? 4.746 -37.050 -39.400 1.00 38.16 349 ALA A O 1
ATOM 2649 N N . VAL A 1 350 ? 6.676 -36.435 -38.446 1.00 42.78 350 VAL A N 1
ATOM 2650 C CA . VAL A 1 350 ? 6.152 -35.205 -37.816 1.00 42.78 350 VAL A CA 1
ATOM 2651 C C . VAL A 1 350 ? 6.336 -33.969 -38.720 1.00 42.78 350 VAL A C 1
ATOM 2653 O O . VAL A 1 350 ? 5.820 -32.899 -38.412 1.00 42.78 350 VAL A O 1
ATOM 2656 N N . ALA A 1 351 ? 7.018 -34.102 -39.865 1.00 37.41 351 ALA A N 1
ATOM 2657 C CA . ALA A 1 351 ? 7.436 -32.974 -40.704 1.00 37.41 351 ALA A CA 1
ATOM 2658 C C . ALA A 1 351 ? 6.682 -32.802 -42.046 1.00 37.41 351 ALA A C 1
ATOM 2660 O O . ALA A 1 351 ? 7.083 -31.946 -42.832 1.00 37.41 351 ALA A O 1
ATOM 2661 N N . ASP A 1 352 ? 5.607 -33.551 -42.332 1.00 33.50 352 ASP A N 1
ATOM 2662 C CA . ASP A 1 352 ? 4.893 -33.464 -43.624 1.00 33.50 352 ASP A CA 1
ATOM 2663 C C . ASP A 1 352 ? 3.466 -32.869 -43.493 1.00 33.50 352 ASP A C 1
ATOM 2665 O O . ASP A 1 352 ? 2.559 -33.543 -42.994 1.00 33.50 352 ASP A O 1
ATOM 2669 N N . PRO A 1 353 ? 3.216 -31.610 -43.921 1.00 40.78 353 PRO A N 1
ATOM 2670 C CA . PRO A 1 353 ? 1.912 -30.955 -43.810 1.00 40.78 353 PRO A CA 1
ATOM 2671 C C . PRO A 1 353 ? 0.968 -31.204 -45.007 1.00 40.78 353 PRO A C 1
ATOM 2673 O O . PRO A 1 353 ? -0.027 -30.494 -45.149 1.00 40.78 353 PRO A O 1
ATOM 2676 N N . ALA A 1 354 ? 1.218 -32.197 -45.872 1.00 42.78 354 ALA A N 1
ATOM 2677 C CA . ALA A 1 354 ? 0.442 -32.410 -47.105 1.00 42.78 354 ALA A CA 1
ATOM 2678 C C . ALA A 1 354 ? -0.640 -33.518 -47.057 1.00 42.78 354 ALA A C 1
ATOM 2680 O O . ALA A 1 354 ? -1.031 -34.047 -48.099 1.00 42.78 354 ALA A O 1
ATOM 2681 N N . LYS A 1 355 ? -1.191 -33.862 -45.883 1.00 42.09 355 LYS A N 1
ATOM 2682 C CA . LYS A 1 355 ? -2.397 -34.718 -45.777 1.00 42.09 355 LYS A CA 1
ATOM 2683 C C . LYS A 1 355 ? -3.424 -34.193 -44.773 1.00 42.09 355 LYS A C 1
ATOM 2685 O O . LYS A 1 355 ? -3.827 -34.876 -43.840 1.00 42.09 355 LYS A O 1
ATOM 2690 N N . THR A 1 356 ? -3.923 -32.986 -45.010 1.00 40.62 356 THR A N 1
ATOM 2691 C CA . THR A 1 356 ? -5.185 -32.510 -44.426 1.00 40.62 356 THR A CA 1
ATOM 2692 C C . THR A 1 356 ? -6.110 -32.031 -45.541 1.00 40.62 356 THR A C 1
ATOM 2694 O O . THR A 1 356 ? -6.165 -30.846 -45.845 1.00 40.62 356 THR A O 1
ATOM 2697 N N . LYS A 1 357 ? -6.802 -32.986 -46.185 1.00 38.31 357 LYS A N 1
ATOM 2698 C CA . LYS A 1 357 ? -8.173 -32.886 -46.742 1.00 38.31 357 LYS A CA 1
ATOM 2699 C C . LYS A 1 357 ? -8.428 -34.001 -47.760 1.00 38.31 357 LYS A C 1
ATOM 2701 O O . LYS A 1 357 ? -8.024 -33.894 -48.911 1.00 38.31 357 LYS A O 1
ATOM 2706 N N . ALA A 1 358 ? -9.162 -35.028 -47.343 1.00 31.16 358 ALA A N 1
ATOM 2707 C CA . ALA A 1 358 ? -10.038 -35.799 -48.219 1.00 31.16 358 ALA A CA 1
ATOM 2708 C C . ALA A 1 358 ? -11.049 -36.572 -47.356 1.00 31.16 358 ALA A C 1
ATOM 2710 O O . ALA A 1 358 ? -10.657 -37.489 -46.641 1.00 31.16 358 ALA A O 1
ATOM 2711 N N . GLY A 1 359 ? -12.332 -36.201 -47.446 1.00 32.28 359 GLY A N 1
ATOM 2712 C CA . GLY A 1 359 ? -13.439 -37.132 -47.205 1.00 32.28 359 GLY A CA 1
ATOM 2713 C C . GLY A 1 359 ? -14.332 -36.912 -45.980 1.00 32.28 359 GLY A C 1
ATOM 2714 O O . GLY A 1 359 ? -14.472 -37.826 -45.179 1.00 32.28 359 GLY A O 1
ATOM 2715 N N . GLU A 1 360 ? -15.018 -35.772 -45.882 1.00 38.25 360 GLU A N 1
ATOM 2716 C CA . GLU A 1 360 ? -16.441 -35.800 -45.498 1.00 38.25 360 GLU A CA 1
ATOM 2717 C C . GLU A 1 360 ? -17.243 -35.807 -46.806 1.00 38.25 360 GLU A C 1
ATOM 2719 O O . GLU A 1 360 ? -17.208 -34.812 -47.522 1.00 38.25 360 GLU A O 1
ATOM 2724 N N . ASP A 1 361 ? -17.874 -36.930 -47.164 1.00 33.22 361 ASP A N 1
ATOM 2725 C CA . ASP A 1 361 ? -19.299 -36.998 -47.536 1.00 33.22 361 ASP A CA 1
ATOM 2726 C C . ASP A 1 361 ? -19.713 -38.465 -47.808 1.00 33.22 361 ASP A C 1
ATOM 2728 O O . ASP A 1 361 ? -19.048 -39.191 -48.545 1.00 33.22 361 ASP A O 1
ATOM 2732 N N . LYS A 1 362 ? -20.868 -38.828 -47.241 1.00 32.66 362 LYS A N 1
ATOM 2733 C CA . LYS A 1 362 ? -21.882 -39.797 -47.705 1.00 32.66 362 LYS A CA 1
ATOM 2734 C C . LYS A 1 362 ? -21.648 -41.319 -47.797 1.00 32.66 362 LYS A C 1
ATOM 2736 O O . LYS A 1 362 ? -21.047 -41.855 -48.718 1.00 32.66 362 LYS A O 1
ATOM 2741 N N . ASP A 1 363 ? -22.438 -41.962 -46.931 1.00 37.66 363 ASP A N 1
ATOM 2742 C CA . ASP A 1 363 ? -23.492 -42.952 -47.216 1.00 37.66 363 ASP A CA 1
ATOM 2743 C C . ASP A 1 363 ? -23.185 -44.450 -47.435 1.00 37.66 363 ASP A C 1
ATOM 2745 O O . ASP A 1 363 ? -22.631 -44.883 -48.440 1.00 37.66 363 ASP A O 1
ATOM 2749 N N . LYS A 1 364 ? -23.851 -45.211 -46.546 1.00 36.47 364 LYS A N 1
ATOM 2750 C CA . LYS A 1 364 ? -24.614 -46.462 -46.744 1.00 36.47 364 LYS A CA 1
ATOM 2751 C C . LYS A 1 364 ? -23.866 -47.781 -46.967 1.00 36.47 364 LYS A C 1
ATOM 2753 O O . LYS A 1 364 ? -23.444 -48.091 -48.078 1.00 36.47 364 LYS A O 1
ATOM 2758 N N . LYS A 1 365 ? -24.038 -48.692 -46.001 1.00 35.72 365 LYS A N 1
ATOM 2759 C CA . LYS A 1 365 ? -25.060 -49.749 -46.129 1.00 35.72 365 LYS A CA 1
ATOM 2760 C C . LYS A 1 365 ? -25.477 -50.334 -44.789 1.00 35.72 365 LYS A C 1
ATOM 2762 O O . LYS A 1 365 ? -24.580 -50.522 -43.943 1.00 35.72 365 LYS A O 1
#

pLDDT: mean 80.02, std 21.05, range [31.16, 96.5]

Solvent-accessible surface area (backbone atoms only — not comparable to full-atom values): 21244 Å² total; per-residue (Å²): 141,77,82,80,82,81,83,59,72,70,57,56,63,54,52,58,72,42,48,38,35,49,97,88,64,48,72,45,68,43,71,75,70,54,37,40,30,41,52,9,44,49,51,51,44,47,52,30,30,64,75,70,65,48,66,55,49,29,20,44,62,44,21,22,78,44,96,86,73,30,35,22,25,57,46,55,64,48,47,46,55,59,70,69,65,60,88,68,86,34,32,78,95,47,49,35,56,60,59,72,60,43,50,54,52,51,38,53,33,19,73,34,86,90,39,98,42,44,80,49,82,60,79,72,92,80,71,89,63,62,47,79,93,42,51,90,48,43,47,85,32,41,69,53,25,52,51,48,30,35,50,45,29,57,24,48,41,58,24,42,56,71,16,82,78,25,58,65,47,55,61,74,19,69,69,34,17,66,49,32,52,52,51,51,51,54,46,29,70,65,36,49,72,66,48,43,48,49,56,52,48,55,48,51,43,55,65,70,61,50,60,78,81,92,62,83,90,44,57,64,54,52,51,53,40,52,52,50,47,56,55,51,53,41,38,39,35,74,93,75,52,80,50,44,65,56,39,29,52,53,49,48,51,56,41,59,71,35,82,92,46,26,68,65,46,54,57,50,40,71,76,54,70,58,75,27,46,69,50,34,52,49,55,54,47,50,52,37,49,52,50,54,50,51,55,53,49,51,50,55,56,53,57,73,73,39,86,83,59,65,77,70,57,68,75,76,71,67,71,99,81,59,67,71,65,54,56,58,53,59,74,70,65,76,86,73,92,77,59,66,64,62,58,54,55,61,60,58,69,76,71,69,88,87,81,85,84,85,82,92,78,86,84,88,134

Foldseek 3Di:
DDDDDDPPPVVVVVLLLLQQAAPVRHGAADAPLQLLLLQLSLVSSQVSCVVSVACFCCQQQLWAQDPVRAIEDADLLSLVVVVVVPPRPGGSVRGQDHSVVNLVVLCVLCCDPPRPNPVPDRRDPDDPDRPPVRNVRYDYDNVNSLVSQLSLLSSVCSHYVNYPVCVVLSVQCVSGNVSSSVVSVVSSVVRDPVSNVVLLVLLVCLLVCDQPDDDADALVSLVVSVVSNVVSSSSHRPVSHDDQVVLLVSLLVVQCVGPVRNVVLVVQCVVPPDRGNVSSSVSSSVSNVVVVVVVVVVVVVVPVVDPVCPVPPVVPPDDPPPVPVVVVVVVVDDDDPPCVVVVVVVVVVVPDPPPPDDDPDDDDD

Sequence (365 aa):
MSTPDDDSTLSDTIIDKLAPTTADGTPLVWSSDNEAHLDGLLFEVGKFYKRKGLFQAFFKNHAAVLSNGKLAVDALESAYIMSEKIKDSYSFEKPCPPTAQRVANYDAATLTVGSPLHGKKAVPKNLTEIPAELKATTVLSEHAVEAEDSRLLTSLTHTFGKSISSDELIDAADGSGYKLLELLRARAKSANTKDKALVAAQYARIIRDGVPHGTELKLQSLKDYIKEYKAVKRNVPELSRQTDAAEVDMIDLIAVKDPSVREIYDIKRTATPPTNLDSAVGLLSSILRGRARCEEIDEVNAATASPAKSLGLVANRIAPNQDKALQQLLSTIGTSDGRLSALMSTLQAVADPAKTKAGEDKDKK